Protein AF-A0A7X1B151-F1 (afdb_monomer_lite)

Structure (mmCIF, N/CA/C/O backbone):
data_AF-A0A7X1B151-F1
#
_entry.id   AF-A0A7X1B151-F1
#
loop_
_atom_site.group_PDB
_atom_site.id
_atom_site.type_symbol
_atom_site.label_atom_id
_atom_site.label_alt_id
_atom_site.label_comp_id
_atom_site.label_asym_id
_atom_site.label_entity_id
_atom_site.label_seq_id
_atom_site.pdbx_PDB_ins_code
_atom_site.Cartn_x
_atom_site.Cartn_y
_atom_site.Cartn_z
_atom_site.occupancy
_atom_site.B_iso_or_equiv
_atom_site.auth_seq_id
_atom_site.auth_comp_id
_atom_site.auth_asym_id
_atom_site.auth_atom_id
_atom_site.pdbx_PDB_model_num
ATOM 1 N N . MET A 1 1 ? 24.228 23.287 -113.148 1.00 38.91 1 MET A N 1
ATOM 2 C CA . MET A 1 1 ? 25.613 23.436 -112.658 1.00 38.91 1 MET A CA 1
ATOM 3 C C . MET A 1 1 ? 25.601 23.238 -111.149 1.00 38.91 1 MET A C 1
ATOM 5 O O . MET A 1 1 ? 24.963 24.021 -110.469 1.00 38.91 1 MET A O 1
ATOM 9 N N . ILE A 1 2 ? 26.199 22.128 -110.703 1.00 40.19 2 ILE A N 1
ATOM 10 C CA . ILE A 1 2 ? 26.930 21.898 -109.441 1.00 40.19 2 ILE A CA 1
ATOM 11 C C . ILE A 1 2 ? 26.326 22.461 -108.138 1.00 40.19 2 ILE A C 1
ATOM 13 O O . ILE A 1 2 ? 26.302 23.666 -107.922 1.00 40.19 2 ILE A O 1
ATOM 17 N N . GLY A 1 3 ? 25.999 21.566 -107.198 1.00 36.94 3 GLY A N 1
ATOM 18 C CA . GLY A 1 3 ? 25.766 21.953 -105.804 1.00 36.94 3 GLY A CA 1
ATOM 19 C C . GLY A 1 3 ? 25.293 20.823 -104.893 1.00 36.94 3 GLY A C 1
ATOM 20 O O . GLY A 1 3 ? 24.167 20.849 -104.416 1.00 36.94 3 GLY A O 1
ATOM 21 N N . ALA A 1 4 ? 26.144 19.824 -104.657 1.00 44.56 4 ALA A N 1
ATOM 22 C CA . ALA A 1 4 ? 25.938 18.790 -103.644 1.00 44.56 4 ALA A CA 1
ATOM 23 C C . ALA A 1 4 ? 25.922 19.369 -102.216 1.00 44.56 4 ALA A C 1
ATOM 25 O O . ALA A 1 4 ? 26.676 20.301 -101.938 1.00 44.56 4 ALA A O 1
ATOM 26 N N . LYS A 1 5 ? 25.201 18.725 -101.282 1.00 42.53 5 LYS A N 1
ATOM 27 C CA . LYS A 1 5 ? 25.751 18.419 -99.947 1.00 42.53 5 LYS A CA 1
ATOM 28 C C . LYS A 1 5 ? 24.976 17.326 -99.203 1.00 42.53 5 LYS A C 1
ATOM 30 O O . LYS A 1 5 ? 23.767 17.379 -99.023 1.00 42.53 5 LYS A O 1
ATOM 35 N N . PHE A 1 6 ? 25.764 16.341 -98.787 1.00 42.84 6 PHE A N 1
ATOM 36 C CA . PHE A 1 6 ? 25.463 15.185 -97.955 1.00 42.84 6 PHE A CA 1
ATOM 37 C C . PHE A 1 6 ? 25.227 15.552 -96.480 1.00 42.84 6 PHE A C 1
ATOM 39 O O . PHE A 1 6 ? 25.943 16.388 -95.935 1.00 42.84 6 PHE A O 1
ATOM 46 N N . GLY A 1 7 ? 24.384 14.747 -95.824 1.00 36.59 7 GLY A N 1
ATOM 47 C CA . GLY A 1 7 ? 24.740 14.073 -94.570 1.00 36.59 7 GLY A CA 1
ATOM 48 C C . GLY A 1 7 ? 24.366 14.764 -93.257 1.00 36.59 7 GLY A C 1
ATOM 49 O O . GLY A 1 7 ? 24.965 15.760 -92.878 1.00 36.59 7 GLY A O 1
ATOM 50 N N . LYS A 1 8 ? 23.505 14.122 -92.461 1.00 44.25 8 LYS A N 1
ATOM 51 C CA . LYS A 1 8 ? 23.905 13.211 -91.367 1.00 44.25 8 LYS A CA 1
ATOM 52 C C . LYS A 1 8 ? 22.699 12.922 -90.469 1.00 44.25 8 LYS A C 1
ATOM 54 O O . LYS A 1 8 ? 22.088 13.816 -89.898 1.00 44.25 8 LYS A O 1
ATOM 59 N N . THR A 1 9 ? 22.407 11.636 -90.329 1.00 48.75 9 THR A N 1
ATOM 60 C CA . THR A 1 9 ? 21.604 11.038 -89.262 1.00 48.75 9 THR A CA 1
ATOM 61 C C . THR A 1 9 ? 22.211 11.380 -87.901 1.00 48.75 9 THR A C 1
ATOM 63 O O . THR A 1 9 ? 23.372 11.046 -87.658 1.00 48.75 9 THR A O 1
ATOM 66 N N . SER A 1 10 ? 21.440 12.020 -87.019 1.00 46.28 10 SER A N 1
ATOM 67 C CA . SER A 1 10 ? 21.813 12.189 -85.613 1.00 46.28 10 SER A CA 1
ATOM 68 C C . SER A 1 10 ? 20.924 11.308 -84.747 1.00 46.28 10 SER A C 1
ATOM 70 O O . SER A 1 10 ? 19.704 11.458 -84.695 1.00 46.28 10 SER A O 1
ATOM 72 N N . THR A 1 11 ? 21.577 10.333 -84.134 1.00 43.91 11 THR A N 1
ATOM 73 C CA . THR A 1 11 ? 21.029 9.304 -83.267 1.00 43.91 11 THR A CA 1
ATOM 74 C C . THR A 1 11 ? 20.577 9.914 -81.943 1.00 43.91 11 THR A C 1
ATOM 76 O O . THR A 1 11 ? 21.344 10.589 -81.258 1.00 43.91 11 THR A O 1
ATOM 79 N N . ILE A 1 12 ? 19.334 9.625 -81.568 1.00 48.31 12 ILE A N 1
ATOM 80 C CA . ILE A 1 12 ? 18.754 9.898 -80.252 1.00 48.31 12 ILE A CA 1
ATOM 81 C C . ILE A 1 12 ? 19.609 9.199 -79.184 1.00 48.31 12 ILE A C 1
ATOM 83 O O . ILE A 1 12 ? 19.739 7.976 -79.189 1.00 48.31 12 ILE A O 1
ATOM 87 N N . ARG A 1 13 ? 20.179 9.964 -78.248 1.00 43.56 13 ARG A N 1
ATOM 88 C CA . ARG A 1 13 ? 20.710 9.443 -76.981 1.00 43.56 13 ARG A CA 1
ATOM 89 C C . ARG A 1 13 ? 19.871 10.008 -75.840 1.00 43.56 13 ARG A C 1
ATOM 91 O O . ARG A 1 13 ? 20.080 11.133 -75.402 1.00 43.56 13 ARG A O 1
ATOM 98 N N . PHE A 1 14 ? 18.911 9.207 -75.383 1.00 41.72 14 PHE A N 1
ATOM 99 C CA . PHE A 1 14 ? 18.212 9.398 -74.115 1.00 41.72 14 PHE A CA 1
ATOM 100 C C . PHE A 1 14 ? 19.216 9.131 -72.985 1.00 41.72 14 PHE A C 1
ATOM 102 O O . PHE A 1 14 ? 19.568 7.985 -72.710 1.00 41.72 14 PHE A O 1
ATOM 109 N N . GLY A 1 15 ? 19.739 10.190 -72.371 1.00 40.50 15 GLY A N 1
ATOM 110 C CA . GLY A 1 15 ? 20.505 10.078 -71.135 1.00 40.50 15 GLY A CA 1
ATOM 111 C C . GLY A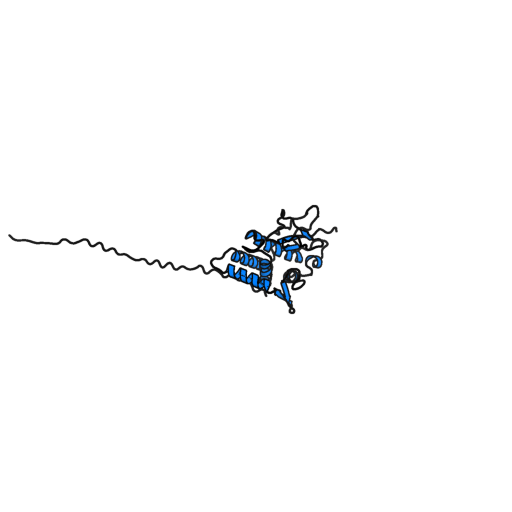 1 15 ? 19.547 9.866 -69.968 1.00 40.50 15 GLY A C 1
ATOM 112 O O . GLY A 1 15 ? 18.886 10.810 -69.544 1.00 40.50 15 GLY A O 1
ATOM 113 N N . LEU A 1 16 ? 19.465 8.639 -69.449 1.00 43.75 16 LEU A N 1
ATOM 114 C CA . LEU A 1 16 ? 18.888 8.383 -68.130 1.00 43.75 16 LEU A CA 1
ATOM 115 C C . LEU A 1 16 ? 19.823 9.002 -67.077 1.00 43.75 16 LEU A C 1
ATOM 117 O O . LEU A 1 16 ? 20.872 8.444 -66.764 1.00 43.75 16 LEU A O 1
ATOM 121 N N . PHE A 1 17 ? 19.449 10.157 -66.530 1.00 43.38 17 PHE A N 1
ATOM 122 C CA . PHE A 1 17 ? 20.031 10.662 -65.288 1.00 43.38 17 PHE A CA 1
ATOM 123 C C . PHE A 1 17 ? 19.344 9.941 -64.123 1.00 43.38 17 PHE A C 1
ATOM 125 O O . PHE A 1 17 ? 18.262 10.323 -63.681 1.00 43.38 17 PHE A O 1
ATOM 132 N N . LEU A 1 18 ? 19.958 8.856 -63.646 1.00 41.69 18 LEU A N 1
ATOM 133 C CA . LEU A 1 18 ? 19.567 8.205 -62.399 1.00 41.69 18 LEU A CA 1
ATOM 134 C C . LEU A 1 18 ? 20.120 9.054 -61.243 1.00 41.69 18 LEU A C 1
ATOM 136 O O . LEU A 1 18 ? 21.243 8.861 -60.784 1.00 41.69 18 LEU A O 1
ATOM 140 N N . SER A 1 19 ? 19.361 10.065 -60.819 1.00 44.72 19 SER A N 1
ATOM 141 C CA . SER A 1 19 ? 19.683 10.823 -59.611 1.00 44.72 19 SER A CA 1
ATOM 142 C C . SER A 1 19 ? 19.316 9.966 -58.402 1.00 44.72 19 SER A C 1
ATOM 144 O O . SER A 1 19 ? 18.165 9.939 -57.970 1.00 44.72 19 SER A O 1
ATOM 146 N N . SER A 1 20 ? 20.293 9.224 -57.884 1.00 47.59 20 SER A N 1
ATOM 147 C CA . SER A 1 20 ? 20.191 8.463 -56.639 1.00 47.59 20 SER A CA 1
ATOM 148 C C . SER A 1 20 ? 20.021 9.426 -55.464 1.00 47.59 20 SER A C 1
ATOM 150 O O . SER A 1 20 ? 20.990 9.837 -54.827 1.00 47.59 20 SER A O 1
ATOM 152 N N . LEU A 1 21 ? 18.778 9.817 -55.187 1.00 47.44 21 LEU A N 1
ATOM 153 C CA . LEU A 1 21 ? 18.406 10.525 -53.972 1.00 47.44 21 LEU A CA 1
ATOM 154 C C . LEU A 1 21 ? 18.511 9.531 -52.805 1.00 47.44 21 LEU A C 1
ATOM 156 O O . LEU A 1 21 ? 17.555 8.838 -52.464 1.00 47.44 21 LEU A O 1
ATOM 160 N N . LEU A 1 22 ? 19.705 9.427 -52.220 1.00 47.22 22 LEU A N 1
ATOM 161 C CA . LEU A 1 22 ? 19.911 8.814 -50.912 1.00 47.22 22 LEU A CA 1
ATOM 162 C C . LEU A 1 22 ? 19.181 9.682 -49.879 1.00 47.22 22 LEU A C 1
ATOM 164 O O . LEU A 1 22 ? 19.758 10.595 -49.291 1.00 47.22 22 LEU A O 1
ATOM 168 N N . LEU A 1 23 ? 17.889 9.408 -49.671 1.00 51.78 23 LEU A N 1
ATOM 169 C CA . LEU A 1 23 ? 17.207 9.775 -48.436 1.00 51.78 23 LEU A CA 1
ATOM 170 C C . LEU A 1 23 ? 17.922 9.018 -47.314 1.00 51.78 23 LEU A C 1
ATOM 172 O O . LEU A 1 23 ? 17.635 7.853 -47.037 1.00 51.78 23 LEU A O 1
ATOM 176 N N . GLY A 1 24 ? 18.898 9.676 -46.693 1.00 44.53 24 GLY A N 1
ATOM 177 C CA . GLY A 1 24 ? 19.421 9.266 -45.404 1.00 44.53 24 GLY A CA 1
ATOM 178 C C . GLY A 1 24 ? 18.290 9.366 -44.390 1.00 44.53 24 GLY A C 1
ATOM 179 O O . GLY A 1 24 ? 18.084 10.419 -43.796 1.00 44.53 24 GLY A O 1
ATOM 180 N N . PHE A 1 25 ? 17.537 8.280 -44.216 1.00 50.44 25 PHE A N 1
ATOM 181 C CA . PHE A 1 25 ? 16.698 8.094 -43.042 1.00 50.44 25 PHE A CA 1
ATOM 182 C C . PHE A 1 25 ? 17.636 8.015 -41.840 1.00 50.44 25 PHE A C 1
ATOM 184 O O . PHE A 1 25 ? 18.160 6.956 -41.495 1.00 50.44 25 PHE A O 1
ATOM 191 N N . THR A 1 26 ? 17.886 9.158 -41.210 1.00 45.00 26 THR A N 1
ATOM 192 C CA . THR A 1 26 ? 18.376 9.183 -39.843 1.00 45.00 26 THR A CA 1
ATOM 193 C C . THR A 1 26 ? 17.268 8.583 -38.987 1.00 45.00 26 THR A C 1
ATOM 195 O O . THR A 1 26 ? 16.260 9.220 -38.688 1.00 45.00 26 THR A O 1
ATOM 198 N N . PHE A 1 27 ? 17.423 7.310 -38.621 1.00 45.69 27 PHE A N 1
ATOM 199 C CA . PHE A 1 27 ? 16.667 6.729 -37.521 1.00 45.69 27 PHE A CA 1
ATOM 200 C C . PHE A 1 27 ? 17.085 7.476 -36.254 1.00 45.69 27 PHE A C 1
ATOM 202 O O . PHE A 1 27 ? 18.032 7.101 -35.565 1.00 45.69 27 PHE A O 1
ATOM 209 N N . VAL A 1 28 ? 16.402 8.582 -35.966 1.00 47.81 28 VAL A N 1
ATOM 210 C CA . VAL A 1 28 ? 16.406 9.175 -34.636 1.00 47.81 28 VAL A CA 1
ATOM 211 C C . VAL A 1 28 ? 15.611 8.203 -33.777 1.00 47.81 28 VAL A C 1
ATOM 213 O O . VAL A 1 28 ? 14.385 8.267 -33.721 1.00 47.81 28 VAL A O 1
ATOM 216 N N . SER A 1 29 ? 16.300 7.239 -33.164 1.00 52.09 29 SER A N 1
ATOM 217 C CA . SER A 1 29 ? 15.707 6.461 -32.082 1.00 52.09 29 SER A CA 1
ATOM 218 C C . SER A 1 29 ? 15.191 7.470 -31.056 1.00 52.09 29 SER A C 1
ATOM 220 O O . SER A 1 29 ? 15.991 8.290 -30.592 1.00 52.09 29 SER A O 1
ATOM 222 N N . PRO A 1 30 ? 13.887 7.486 -30.724 1.00 54.88 30 PRO A N 1
ATOM 223 C CA . PRO A 1 30 ? 13.402 8.357 -29.669 1.00 54.88 30 PRO A CA 1
ATOM 224 C C . PRO A 1 30 ? 14.226 8.054 -28.421 1.00 54.88 30 PRO A C 1
ATOM 226 O O . PRO A 1 30 ? 14.308 6.903 -27.990 1.00 54.88 30 PRO A O 1
ATOM 229 N N . LEU A 1 31 ? 14.892 9.079 -27.888 1.00 52.22 31 LEU A N 1
ATOM 230 C CA . LEU A 1 31 ? 15.642 8.986 -26.645 1.00 52.22 31 LEU A CA 1
ATOM 231 C C . LEU A 1 31 ? 14.614 8.692 -25.546 1.00 52.22 31 LEU A C 1
ATOM 233 O O . LEU A 1 31 ? 13.946 9.590 -25.037 1.00 52.22 31 LEU A O 1
ATOM 237 N N . HIS A 1 32 ? 14.374 7.413 -25.274 1.00 63.25 32 HIS A N 1
ATOM 238 C CA . HIS A 1 32 ? 13.408 7.017 -24.266 1.00 63.25 32 HIS A CA 1
ATOM 239 C C . HIS A 1 32 ? 13.977 7.383 -22.897 1.00 63.25 32 HIS A C 1
ATOM 241 O O . HIS A 1 32 ? 15.101 7.005 -22.568 1.00 63.25 32 HIS A O 1
ATOM 247 N N . ALA A 1 33 ? 13.208 8.144 -22.115 1.00 69.62 33 ALA A N 1
ATOM 248 C CA . ALA A 1 33 ? 13.580 8.455 -20.745 1.00 69.62 33 ALA A CA 1
ATOM 249 C C . ALA A 1 33 ? 13.685 7.146 -19.955 1.00 69.62 33 ALA A C 1
ATOM 251 O O . ALA A 1 33 ? 12.711 6.396 -19.856 1.00 69.62 33 ALA A O 1
ATOM 252 N N . GLU A 1 34 ? 14.878 6.877 -19.430 1.00 84.06 34 GLU A N 1
ATOM 253 C CA . GLU A 1 34 ? 15.144 5.735 -18.564 1.00 84.06 34 GLU A CA 1
ATOM 254 C C . GLU A 1 34 ? 14.186 5.772 -17.367 1.00 84.06 34 GLU A C 1
ATOM 256 O O . GLU A 1 34 ? 14.059 6.786 -16.673 1.00 84.06 34 GLU A O 1
ATOM 261 N N . VAL A 1 35 ? 13.504 4.658 -17.113 1.00 88.06 35 VAL A N 1
ATOM 262 C CA . VAL A 1 35 ? 12.701 4.500 -15.905 1.00 88.06 35 VAL A CA 1
ATOM 263 C C . VAL A 1 35 ? 13.660 4.365 -14.736 1.00 88.06 35 VAL A C 1
ATOM 265 O O . VAL A 1 35 ? 14.368 3.364 -14.609 1.00 88.06 35 VAL A O 1
ATOM 268 N N . LYS A 1 36 ? 13.663 5.378 -13.870 1.00 89.50 36 LYS A N 1
ATOM 269 C CA . LYS A 1 36 ? 14.482 5.417 -12.662 1.00 89.50 36 LYS A CA 1
ATOM 270 C C . LYS A 1 36 ? 13.631 5.821 -11.467 1.00 89.50 36 LYS A C 1
ATOM 272 O O . LYS A 1 36 ? 13.188 6.965 -11.361 1.00 89.50 36 LYS A O 1
ATOM 277 N N . LEU A 1 37 ? 13.414 4.873 -10.558 1.00 94.19 37 LEU A N 1
ATOM 278 C CA . LEU A 1 37 ? 12.803 5.167 -9.265 1.00 94.19 37 LEU A CA 1
ATOM 279 C C . LEU A 1 37 ? 13.735 6.065 -8.444 1.00 94.19 37 LEU A C 1
ATOM 281 O O . LEU A 1 37 ? 14.964 5.988 -8.547 1.00 94.19 37 LEU A O 1
ATOM 285 N N . LYS A 1 38 ? 13.147 6.923 -7.613 1.00 96.06 38 LYS A N 1
ATOM 286 C CA . LYS A 1 38 ? 13.899 7.728 -6.652 1.00 96.06 38 LYS A CA 1
ATOM 287 C C . LYS A 1 38 ? 14.630 6.811 -5.663 1.00 96.06 38 LYS A C 1
ATOM 289 O O . LYS A 1 38 ? 14.135 5.723 -5.363 1.00 96.06 38 LYS A O 1
ATOM 294 N N . PRO A 1 39 ? 15.773 7.250 -5.107 1.00 93.31 39 PRO A N 1
ATOM 295 C CA . PRO A 1 39 ? 16.501 6.467 -4.117 1.00 93.31 39 PRO A CA 1
ATOM 296 C C . PRO A 1 39 ? 15.613 6.075 -2.933 1.00 93.31 39 PRO A C 1
ATOM 298 O O . PRO A 1 39 ? 14.834 6.895 -2.438 1.00 93.31 39 PRO A O 1
ATOM 301 N N . SER A 1 40 ? 15.786 4.849 -2.437 1.00 91.50 40 SER A N 1
ATOM 302 C CA . SER A 1 40 ? 15.072 4.315 -1.267 1.00 91.50 40 SER A CA 1
ATOM 303 C C . SER A 1 40 ? 15.341 5.088 0.026 1.00 91.50 40 SER A C 1
ATOM 305 O O . SER A 1 40 ? 14.586 4.974 0.982 1.00 91.50 40 SER A O 1
ATOM 307 N N . THR A 1 41 ? 16.385 5.918 0.050 1.00 90.50 41 THR A N 1
ATOM 308 C CA . THR A 1 41 ? 16.684 6.857 1.140 1.00 90.50 41 THR A CA 1
ATOM 309 C C . THR A 1 41 ? 15.754 8.072 1.174 1.00 90.50 41 THR A C 1
ATOM 311 O O . THR A 1 41 ? 15.781 8.830 2.138 1.00 90.50 41 THR A O 1
ATOM 314 N N . THR A 1 42 ? 14.930 8.276 0.144 1.00 94.88 42 THR A N 1
ATOM 315 C CA . THR A 1 42 ? 13.900 9.324 0.105 1.00 94.88 42 THR A CA 1
ATOM 316 C C . THR A 1 42 ? 12.530 8.735 0.433 1.00 94.88 42 THR A C 1
ATOM 318 O O . THR A 1 42 ? 12.244 7.608 0.032 1.00 94.88 42 THR A O 1
ATOM 321 N N . SER A 1 43 ? 11.643 9.502 1.076 1.00 95.69 43 SER A N 1
ATOM 322 C CA . SER A 1 43 ? 10.284 9.038 1.410 1.00 95.69 43 SER A CA 1
ATOM 323 C C . SER A 1 43 ? 9.511 8.551 0.181 1.00 95.69 43 SER A C 1
ATOM 325 O O . SER A 1 43 ? 8.959 7.453 0.192 1.00 95.69 43 SER A O 1
ATOM 327 N N . SER A 1 44 ? 9.529 9.315 -0.919 1.00 97.38 44 SER A N 1
ATOM 328 C CA . SER A 1 44 ? 8.854 8.918 -2.163 1.00 97.38 44 SER A CA 1
ATOM 329 C C . SER A 1 44 ? 9.498 7.712 -2.846 1.00 97.38 44 SER A C 1
ATOM 331 O O . SER A 1 44 ? 8.793 6.947 -3.494 1.00 97.38 44 SER A O 1
ATOM 333 N N . GLY A 1 45 ? 10.819 7.537 -2.754 1.00 97.25 45 GLY A N 1
ATOM 334 C CA . GLY A 1 45 ? 11.479 6.344 -3.286 1.00 97.25 45 GLY A CA 1
ATOM 335 C C . GLY A 1 45 ? 11.121 5.104 -2.470 1.00 97.25 45 GLY A C 1
ATOM 336 O O . GLY A 1 45 ? 10.710 4.097 -3.035 1.00 97.25 45 GLY A O 1
ATOM 337 N N . TYR A 1 46 ? 11.183 5.200 -1.140 1.00 98.00 46 TYR A N 1
ATOM 338 C CA . TYR A 1 46 ? 10.840 4.104 -0.231 1.00 98.00 46 TYR A CA 1
ATOM 339 C C . TYR A 1 46 ? 9.378 3.664 -0.366 1.00 98.00 46 TYR A C 1
ATOM 341 O O . TYR A 1 46 ? 9.089 2.475 -0.482 1.00 98.00 46 TYR A O 1
ATOM 349 N N . LEU A 1 47 ? 8.456 4.626 -0.432 1.00 98.31 47 LEU A N 1
ATOM 350 C CA . LEU A 1 47 ? 7.044 4.346 -0.667 1.00 98.31 47 LEU A CA 1
ATOM 351 C C . LEU A 1 47 ? 6.817 3.719 -2.051 1.00 98.31 47 LEU A C 1
ATOM 353 O O . LEU A 1 47 ? 6.078 2.747 -2.159 1.00 98.31 47 LEU A O 1
ATOM 357 N N . ALA A 1 48 ? 7.489 4.203 -3.103 1.00 98.50 48 ALA A N 1
ATOM 358 C CA . ALA A 1 48 ? 7.399 3.580 -4.424 1.00 98.50 48 ALA A CA 1
ATOM 359 C C . ALA A 1 48 ? 7.895 2.123 -4.410 1.00 98.50 48 ALA A C 1
ATOM 361 O O . ALA A 1 48 ? 7.271 1.274 -5.044 1.00 98.50 48 ALA A O 1
ATOM 362 N N . LEU A 1 49 ? 8.960 1.809 -3.657 1.00 98.12 49 LEU A N 1
ATOM 363 C CA . LEU A 1 49 ? 9.423 0.427 -3.489 1.00 98.12 49 LEU A CA 1
ATOM 364 C C . LEU A 1 49 ? 8.354 -0.466 -2.864 1.00 98.12 49 LEU A C 1
ATOM 366 O O . LEU A 1 49 ? 8.175 -1.582 -3.343 1.00 98.12 49 LEU A O 1
ATOM 370 N N . LEU A 1 50 ? 7.638 0.011 -1.842 1.00 98.44 50 LEU A N 1
ATOM 371 C CA . LEU A 1 50 ? 6.521 -0.732 -1.255 1.00 98.44 50 LEU A 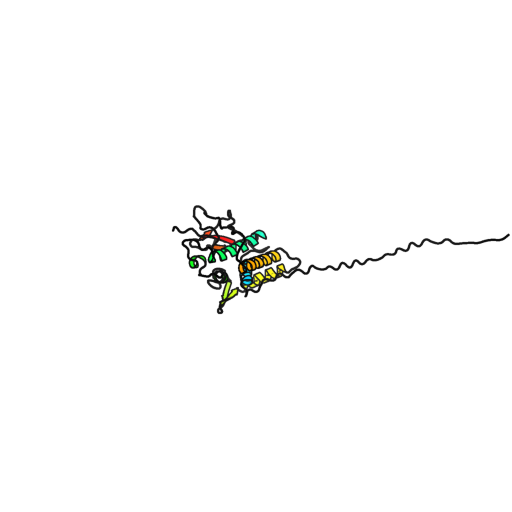CA 1
ATOM 372 C C . LEU A 1 50 ? 5.448 -1.022 -2.303 1.00 98.44 50 LEU A C 1
ATOM 374 O O . LEU A 1 50 ? 5.098 -2.178 -2.516 1.00 98.44 50 LEU A O 1
ATOM 378 N N . LEU A 1 51 ? 4.971 0.010 -3.003 1.00 98.56 51 LEU A N 1
ATOM 379 C CA . LEU A 1 51 ? 3.897 -0.137 -3.989 1.00 98.56 51 LEU A CA 1
ATOM 380 C C . LEU A 1 51 ? 4.279 -1.103 -5.115 1.00 98.56 51 LEU A C 1
ATOM 382 O O . LEU A 1 51 ? 3.472 -1.939 -5.520 1.00 98.56 51 LEU A O 1
ATOM 386 N N . VAL A 1 52 ? 5.522 -1.013 -5.597 1.00 98.31 52 VAL A N 1
ATOM 387 C CA . VAL A 1 52 ? 6.062 -1.950 -6.585 1.00 98.31 52 VAL A CA 1
ATOM 388 C C . VAL A 1 52 ? 6.159 -3.349 -5.992 1.00 98.31 52 VAL A C 1
ATOM 390 O O . VAL A 1 52 ? 5.731 -4.290 -6.654 1.00 98.31 52 VAL A O 1
ATOM 393 N N . ASN A 1 53 ? 6.695 -3.508 -4.775 1.00 97.56 53 ASN A N 1
ATOM 394 C CA . ASN A 1 53 ? 6.887 -4.809 -4.129 1.00 97.56 53 ASN A CA 1
ATOM 395 C C . ASN A 1 53 ? 5.576 -5.573 -3.922 1.00 97.56 53 ASN A C 1
ATOM 397 O O . ASN A 1 53 ? 5.520 -6.767 -4.191 1.00 97.56 53 ASN A O 1
ATOM 401 N N . GLU A 1 54 ? 4.544 -4.871 -3.471 1.00 97.31 54 GLU A N 1
ATOM 402 C CA . GLU A 1 54 ? 3.279 -5.460 -3.031 1.00 97.31 54 GLU A CA 1
ATOM 403 C C . GLU A 1 54 ? 2.244 -5.627 -4.157 1.00 97.31 54 GLU A C 1
ATOM 405 O O . GLU A 1 54 ? 1.134 -6.100 -3.915 1.00 97.31 54 GLU A O 1
ATOM 410 N N . SER A 1 55 ? 2.589 -5.254 -5.395 1.00 97.69 55 SER A N 1
ATOM 411 C CA . SER A 1 55 ? 1.688 -5.351 -6.550 1.00 97.69 55 SER A CA 1
ATOM 412 C C . SER A 1 55 ? 2.289 -6.219 -7.660 1.00 97.69 55 SER A C 1
ATOM 414 O O . SER A 1 55 ? 3.497 -6.134 -7.912 1.00 97.69 55 SER A O 1
ATOM 416 N N . PRO A 1 56 ? 1.481 -7.028 -8.367 1.00 97.12 56 PRO A N 1
ATOM 417 C CA . PRO A 1 56 ? 1.982 -7.938 -9.384 1.00 97.12 56 PRO A CA 1
ATOM 418 C C . PRO A 1 56 ? 2.265 -7.206 -10.697 1.00 97.12 56 PRO A C 1
ATOM 420 O O . PRO A 1 56 ? 1.572 -6.258 -11.072 1.00 97.12 56 PRO A O 1
ATOM 423 N N . PHE A 1 57 ? 3.264 -7.684 -11.425 1.00 97.25 57 PHE A N 1
ATOM 424 C CA . PHE A 1 57 ? 3.656 -7.229 -12.757 1.00 97.25 57 PHE A CA 1
ATOM 425 C C . PHE A 1 57 ? 3.349 -8.301 -13.815 1.00 97.25 57 PHE A C 1
ATOM 427 O O . PHE A 1 57 ? 3.102 -9.457 -13.467 1.00 97.25 57 PHE A O 1
ATOM 434 N N . PRO A 1 58 ? 3.345 -7.958 -15.120 1.00 96.62 58 PRO A N 1
ATOM 435 C CA . PRO A 1 58 ? 3.040 -8.927 -16.169 1.00 96.62 58 PRO A CA 1
ATOM 436 C C . PRO A 1 58 ? 3.891 -10.200 -16.064 1.00 96.62 58 PRO A C 1
ATOM 438 O O . PRO A 1 58 ? 5.116 -10.129 -16.036 1.00 96.62 58 PRO A O 1
ATOM 441 N N . GLY A 1 59 ? 3.230 -11.359 -16.046 1.00 94.38 59 GLY A N 1
ATOM 442 C CA . GLY A 1 59 ? 3.879 -12.669 -15.920 1.00 94.38 59 GLY A CA 1
ATOM 443 C C . GLY A 1 59 ? 4.068 -13.159 -14.481 1.00 94.38 59 GLY A C 1
ATOM 444 O O . GLY A 1 59 ? 4.432 -14.316 -14.289 1.00 94.38 59 GLY A O 1
ATOM 445 N N . GLU A 1 60 ? 3.789 -12.331 -13.473 1.00 95.31 60 GLU A N 1
ATOM 446 C CA . GLU A 1 60 ? 3.786 -12.753 -12.072 1.00 95.31 60 GLU A CA 1
ATOM 447 C C . GLU A 1 60 ? 2.430 -13.343 -11.655 1.00 95.31 60 GLU A C 1
ATOM 449 O O . GLU A 1 60 ? 1.380 -13.048 -12.234 1.00 95.31 60 GLU A O 1
ATOM 454 N N . SER A 1 61 ? 2.445 -14.171 -10.607 1.00 92.19 61 SER A N 1
ATOM 455 C CA . SER A 1 61 ? 1.214 -14.679 -9.996 1.00 92.19 61 SER A CA 1
ATOM 456 C C . SER A 1 61 ? 0.360 -13.522 -9.471 1.00 92.19 61 SER A C 1
ATOM 458 O O . SER A 1 61 ? 0.869 -12.610 -8.824 1.00 92.19 61 SER A O 1
ATOM 460 N N . GLY A 1 62 ? -0.943 -13.560 -9.751 1.00 92.12 62 GLY A N 1
ATOM 461 C CA . GLY A 1 62 ? -1.883 -12.505 -9.367 1.00 92.12 62 GLY A CA 1
ATOM 462 C C . GLY A 1 62 ? -1.989 -11.345 -10.359 1.00 92.12 62 GLY A C 1
ATOM 463 O O . GLY A 1 62 ? -2.863 -10.503 -10.177 1.00 92.12 62 GLY A O 1
ATOM 464 N N . TRP A 1 63 ? -1.172 -11.306 -11.419 1.00 95.94 63 TRP A N 1
ATOM 465 C CA . TRP A 1 63 ? -1.341 -10.330 -12.495 1.00 95.94 63 TRP A CA 1
ATOM 466 C C . TRP A 1 63 ? -2.656 -10.550 -13.251 1.00 95.94 63 TRP A C 1
ATOM 468 O O . TRP A 1 63 ? -2.907 -11.635 -13.777 1.00 95.94 63 TRP A O 1
ATOM 478 N N . VAL A 1 64 ? -3.452 -9.486 -13.375 1.00 96.50 64 VAL A N 1
ATOM 479 C CA . VAL A 1 64 ? -4.674 -9.466 -14.195 1.00 96.50 64 VAL A CA 1
ATOM 480 C C . VAL A 1 64 ? -4.546 -8.443 -15.323 1.00 96.50 64 VAL A C 1
ATOM 482 O O . VAL A 1 64 ? -4.681 -8.775 -16.501 1.00 96.50 64 VAL A O 1
ATOM 485 N N . SER A 1 65 ? -4.270 -7.184 -14.984 1.00 97.50 65 SER A N 1
ATOM 486 C CA . SER A 1 65 ? -4.159 -6.091 -15.951 1.00 97.50 65 SER A CA 1
ATOM 487 C C . SER A 1 65 ? -3.354 -4.918 -15.390 1.00 97.50 65 SER A C 1
ATOM 489 O O . SER A 1 65 ? -3.098 -4.843 -14.193 1.00 97.50 65 SER A O 1
ATOM 491 N N . GLU A 1 66 ? -2.993 -3.963 -16.254 1.00 97.88 66 GLU A N 1
ATOM 492 C CA . GLU A 1 66 ? -2.312 -2.738 -15.814 1.00 97.88 66 GLU A CA 1
ATOM 493 C C . GLU A 1 66 ? -3.193 -1.915 -14.867 1.00 97.88 66 GLU A C 1
ATOM 495 O O . GLU A 1 66 ? -2.687 -1.369 -13.893 1.00 97.88 66 GLU A O 1
ATOM 500 N N . THR A 1 67 ? -4.501 -1.858 -15.129 1.00 97.69 67 THR A N 1
ATOM 501 C CA . THR A 1 67 ? -5.470 -1.178 -14.261 1.00 97.69 67 THR A CA 1
ATOM 502 C C . THR A 1 67 ? -5.553 -1.851 -12.894 1.00 97.69 67 THR A C 1
ATOM 504 O O . THR A 1 67 ? -5.424 -1.171 -11.887 1.00 97.69 67 THR A O 1
ATOM 507 N N . ASP A 1 68 ? -5.657 -3.180 -12.848 1.00 98.00 68 ASP A N 1
ATOM 508 C CA . ASP A 1 68 ? -5.745 -3.938 -11.590 1.00 98.00 68 ASP A CA 1
ATOM 509 C C . ASP A 1 68 ? -4.502 -3.747 -10.696 1.00 98.00 68 ASP A C 1
ATOM 511 O O . ASP A 1 68 ? -4.612 -3.498 -9.494 1.00 98.00 68 ASP A O 1
ATOM 515 N N . THR A 1 69 ? -3.303 -3.763 -11.285 1.00 98.31 69 THR A N 1
ATOM 516 C CA . THR A 1 69 ? -2.064 -3.456 -10.554 1.00 98.31 69 THR A CA 1
ATOM 517 C C . THR A 1 69 ? -2.041 -2.014 -10.048 1.00 98.31 69 THR A C 1
ATOM 519 O O . THR A 1 69 ? -1.625 -1.773 -8.916 1.00 98.31 69 THR A O 1
ATOM 522 N N . LYS A 1 70 ? -2.502 -1.045 -10.848 1.00 98.31 70 LYS A N 1
ATOM 523 C CA . LYS A 1 70 ? -2.598 0.361 -10.423 1.00 98.31 70 LYS A CA 1
ATOM 524 C C . LYS A 1 70 ? -3.584 0.533 -9.264 1.00 98.31 70 LYS A C 1
ATOM 526 O O . LYS A 1 70 ? -3.255 1.206 -8.290 1.00 98.31 70 LYS A O 1
ATOM 531 N N . ASP A 1 71 ? -4.733 -0.134 -9.329 1.00 98.12 71 ASP A N 1
ATOM 532 C CA . ASP A 1 71 ? -5.745 -0.124 -8.269 1.00 98.12 71 ASP A CA 1
ATOM 533 C C . ASP A 1 71 ? -5.229 -0.800 -6.992 1.00 98.12 71 ASP A C 1
ATOM 535 O O . ASP A 1 71 ? -5.518 -0.340 -5.886 1.00 98.12 71 ASP A O 1
ATOM 539 N N . THR A 1 72 ? -4.399 -1.838 -7.127 1.00 98.50 72 THR A N 1
ATOM 540 C CA . THR A 1 72 ? -3.710 -2.487 -6.000 1.00 98.50 72 THR A CA 1
ATOM 541 C C . THR A 1 72 ? -2.741 -1.520 -5.324 1.00 98.50 72 THR A C 1
ATOM 543 O O . THR A 1 72 ? -2.825 -1.329 -4.111 1.00 98.50 72 THR A O 1
ATOM 546 N N . MET A 1 73 ? -1.878 -0.849 -6.096 1.00 98.62 73 MET A N 1
ATOM 547 C CA . MET A 1 73 ? -0.943 0.157 -5.573 1.00 98.62 73 MET A CA 1
ATOM 548 C C . MET A 1 73 ? -1.684 1.282 -4.840 1.00 98.62 73 MET A C 1
ATOM 550 O O . MET A 1 73 ? -1.324 1.640 -3.719 1.00 98.62 73 MET A O 1
ATOM 554 N N . LEU A 1 74 ? -2.746 1.820 -5.444 1.00 98.56 74 LEU A N 1
ATOM 555 C CA . LEU A 1 74 ? -3.548 2.874 -4.826 1.00 98.56 74 LEU A CA 1
ATOM 556 C C . LEU A 1 74 ? -4.247 2.388 -3.546 1.00 98.56 74 LEU A C 1
ATOM 558 O O . LEU A 1 74 ? -4.280 3.111 -2.554 1.00 98.56 74 LEU A O 1
ATOM 562 N N . SER A 1 75 ? -4.772 1.162 -3.539 1.00 98.62 75 SER A N 1
ATOM 563 C CA . SER A 1 75 ? -5.454 0.592 -2.371 1.00 98.62 75 SER A CA 1
ATOM 564 C C . SER A 1 75 ? -4.499 0.340 -1.204 1.00 98.62 75 SER A C 1
ATOM 566 O O . SER A 1 75 ? -4.859 0.592 -0.057 1.00 98.62 75 SER A O 1
ATOM 568 N N . ILE A 1 76 ? -3.269 -0.105 -1.474 1.00 98.62 76 ILE A N 1
ATOM 569 C CA . ILE A 1 76 ? -2.223 -0.262 -0.450 1.00 98.62 76 ILE A CA 1
ATOM 570 C C . ILE A 1 76 ? -1.844 1.097 0.138 1.00 98.62 76 ILE A C 1
ATOM 572 O O . ILE A 1 76 ? -1.768 1.241 1.358 1.00 98.62 76 ILE A O 1
ATOM 576 N N . LEU A 1 77 ? -1.674 2.111 -0.717 1.00 98.56 77 LEU A N 1
ATOM 577 C CA . LEU A 1 77 ? -1.410 3.474 -0.266 1.00 98.56 77 LEU A CA 1
ATOM 578 C C . LEU A 1 77 ? -2.541 3.996 0.636 1.00 98.56 77 LEU A C 1
ATOM 580 O O . LEU A 1 77 ? -2.261 4.556 1.694 1.00 98.56 77 LEU A O 1
ATOM 584 N N . TRP A 1 78 ? -3.802 3.741 0.270 1.00 98.56 78 TRP A N 1
ATOM 585 C CA . TRP A 1 78 ? -4.960 4.059 1.108 1.00 98.56 78 TRP A CA 1
ATOM 586 C C . TRP A 1 78 ? -4.947 3.325 2.450 1.00 98.56 78 TRP A C 1
ATOM 588 O O . TRP A 1 78 ? -5.233 3.950 3.465 1.00 98.56 78 TRP A O 1
ATOM 598 N N . VAL A 1 79 ? -4.565 2.043 2.504 1.00 98.56 79 VAL A N 1
ATOM 599 C CA . VAL A 1 79 ? -4.432 1.333 3.790 1.00 98.56 79 VAL A CA 1
ATOM 600 C C . VAL A 1 79 ? -3.425 2.029 4.703 1.00 98.56 79 VAL A C 1
ATOM 602 O O . VAL A 1 79 ? -3.710 2.255 5.883 1.00 98.56 79 VAL A O 1
ATOM 605 N N . CYS A 1 80 ? -2.247 2.359 4.174 1.00 98.31 80 CYS A N 1
ATOM 606 C CA . CYS A 1 80 ? -1.214 3.044 4.940 1.00 98.31 80 CYS A CA 1
ATOM 607 C C . CYS A 1 80 ? -1.673 4.434 5.403 1.00 98.31 80 CYS A C 1
ATOM 609 O O . CYS A 1 80 ? -1.434 4.786 6.554 1.00 98.31 80 CYS A O 1
ATOM 611 N N . ASP A 1 81 ? -2.363 5.194 4.550 1.00 98.19 81 ASP A N 1
ATOM 612 C CA . ASP A 1 81 ? -2.883 6.513 4.915 1.00 98.19 81 ASP A CA 1
ATOM 613 C C . ASP A 1 81 ? -4.005 6.432 5.954 1.00 98.19 81 ASP A C 1
ATOM 615 O O . ASP A 1 81 ? -3.981 7.150 6.947 1.00 98.19 81 ASP A O 1
ATOM 619 N N . ASN A 1 82 ? -4.943 5.496 5.813 1.00 98.38 82 ASN A N 1
ATOM 620 C CA . ASN A 1 82 ? -6.042 5.323 6.763 1.00 98.38 82 ASN A CA 1
ATOM 621 C C . ASN A 1 82 ? -5.557 4.964 8.170 1.00 98.38 82 ASN A C 1
ATOM 623 O O . ASN A 1 82 ? -6.149 5.398 9.156 1.00 98.38 82 ASN A O 1
ATOM 627 N N . ARG A 1 83 ? -4.452 4.215 8.264 1.00 98.00 83 ARG A N 1
ATOM 628 C CA . ARG A 1 83 ? -3.728 3.924 9.513 1.00 98.00 83 ARG A CA 1
ATOM 629 C C . ARG A 1 83 ? -3.115 5.170 10.170 1.00 98.00 83 ARG A C 1
ATOM 631 O O . ARG A 1 83 ? -2.658 5.089 11.309 1.00 98.00 83 ARG A O 1
ATOM 638 N N . ILE A 1 84 ? -3.104 6.306 9.478 1.00 97.69 84 ILE A N 1
ATOM 639 C CA . ILE A 1 84 ? -2.617 7.601 9.960 1.00 97.69 84 ILE A CA 1
ATOM 640 C C . ILE A 1 84 ? -3.776 8.560 10.208 1.00 97.69 84 ILE A C 1
ATOM 642 O O . ILE A 1 84 ? -3.909 9.104 11.300 1.00 97.69 84 ILE A O 1
ATOM 646 N N . SER A 1 85 ? -4.599 8.773 9.185 1.00 96.19 85 SER A N 1
ATOM 647 C CA . SER A 1 85 ? -5.508 9.913 9.086 1.00 96.19 85 SER A CA 1
ATOM 648 C C . SER A 1 85 ? -6.964 9.571 9.413 1.00 96.19 85 SER A C 1
ATOM 650 O O . SER A 1 85 ? -7.716 10.449 9.828 1.00 96.19 85 SER A O 1
ATOM 652 N N . ASN A 1 86 ? -7.370 8.306 9.265 1.00 96.75 86 ASN A N 1
ATOM 653 C CA . ASN A 1 86 ? -8.771 7.883 9.335 1.00 96.75 86 ASN A CA 1
ATOM 654 C C . ASN A 1 86 ? -8.975 6.776 10.375 1.00 96.75 86 ASN A C 1
ATOM 656 O O . ASN A 1 86 ? -9.464 5.695 10.048 1.00 96.75 86 ASN A O 1
ATOM 660 N N . ILE A 1 87 ? -8.604 7.020 11.632 1.00 97.75 87 ILE A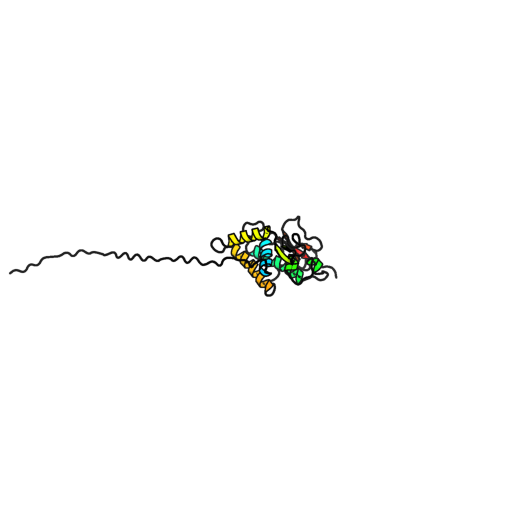 N 1
ATOM 661 C CA . ILE A 1 87 ? -8.804 6.035 12.705 1.00 97.75 87 ILE A CA 1
ATOM 662 C C . ILE A 1 87 ? -10.301 5.934 13.039 1.00 97.75 87 ILE A C 1
ATOM 664 O O . ILE A 1 87 ? -10.901 6.954 13.384 1.00 97.75 87 ILE A O 1
ATOM 668 N N . PRO A 1 88 ? -10.933 4.748 12.930 1.00 96.62 88 PRO A N 1
ATOM 669 C CA . PRO A 1 88 ? -12.357 4.626 13.222 1.00 96.62 88 PRO A CA 1
ATOM 670 C C . PRO A 1 88 ? -12.677 4.880 14.699 1.00 96.62 88 PRO A C 1
ATOM 672 O O . PRO A 1 88 ? -11.863 4.570 15.570 1.00 96.62 88 PRO A O 1
ATOM 675 N N . SER A 1 89 ? -13.895 5.365 14.979 1.00 95.56 89 SER A N 1
ATOM 676 C CA . SER A 1 89 ? -14.408 5.494 16.354 1.00 95.56 89 SER A CA 1
ATOM 677 C C . SER A 1 89 ? -14.244 4.177 17.126 1.00 95.56 89 SER A C 1
ATOM 679 O O . SER A 1 89 ? -14.398 3.089 16.563 1.00 95.56 89 SER A O 1
ATOM 681 N N . GLY A 1 90 ? -13.860 4.284 18.397 1.00 96.00 90 GLY A N 1
ATOM 682 C CA . GLY A 1 90 ? -13.546 3.152 19.273 1.00 96.00 90 GLY A CA 1
ATOM 683 C C . GLY A 1 90 ? -12.142 2.550 19.104 1.00 96.00 90 GLY A C 1
ATOM 684 O O . GLY A 1 90 ? -11.691 1.824 19.990 1.00 96.00 90 GLY A O 1
ATOM 685 N N . TYR A 1 91 ? -11.409 2.860 18.028 1.00 97.62 91 TYR A N 1
ATOM 686 C CA . TYR A 1 91 ? -10.033 2.391 17.838 1.00 97.62 91 TYR A CA 1
ATOM 687 C C . TYR A 1 91 ? -9.008 3.464 18.201 1.00 97.62 91 TYR A C 1
ATOM 689 O O . TYR A 1 91 ? -9.178 4.653 17.945 1.00 97.62 91 TYR A O 1
ATOM 697 N N . ARG A 1 92 ? -7.869 3.025 18.735 1.00 97.44 92 ARG A N 1
ATOM 698 C CA . ARG A 1 92 ? -6.641 3.824 18.808 1.00 97.44 92 ARG A CA 1
ATOM 699 C C . ARG A 1 92 ? -5.794 3.584 17.569 1.00 97.44 92 ARG A C 1
ATOM 701 O O . ARG A 1 92 ? -5.745 2.464 17.061 1.00 97.44 92 ARG A O 1
ATOM 708 N N . GLN A 1 93 ? -5.017 4.587 17.164 1.00 98.12 93 GLN A N 1
ATOM 709 C CA . GLN A 1 93 ? -4.064 4.434 16.064 1.00 98.12 93 GLN A CA 1
ATOM 710 C C . GLN A 1 93 ? -3.130 3.234 16.274 1.00 98.12 93 GLN A C 1
ATOM 712 O O . GLN A 1 93 ? -2.975 2.409 15.379 1.00 98.12 93 GLN A O 1
ATOM 717 N N . SER A 1 94 ? -2.605 3.060 17.487 1.00 97.19 94 SER A N 1
ATOM 718 C CA . SER A 1 94 ? -1.726 1.938 17.827 1.00 97.19 94 SER A CA 1
ATOM 719 C C . SER A 1 94 ? -2.373 0.556 17.682 1.00 97.19 94 SER A C 1
ATOM 721 O O . SER A 1 94 ? -1.658 -0.421 17.497 1.00 97.19 94 SER A O 1
ATOM 723 N N . GLN A 1 95 ? -3.705 0.445 17.710 1.00 96.12 95 GLN A N 1
ATOM 724 C CA . GLN A 1 95 ? -4.403 -0.824 17.461 1.00 96.12 95 GLN A CA 1
ATOM 725 C C . GLN A 1 95 ? -4.534 -1.137 15.966 1.00 96.12 95 GLN A C 1
ATOM 727 O O . GLN A 1 95 ? -4.620 -2.302 15.593 1.00 96.12 95 GLN A O 1
ATOM 732 N N . VAL A 1 96 ? -4.550 -0.110 15.114 1.00 96.00 96 VAL A N 1
ATOM 733 C CA . VAL A 1 96 ? -4.769 -0.249 13.665 1.00 96.00 96 VAL A CA 1
ATOM 734 C C . VAL A 1 96 ? -3.447 -0.229 12.891 1.00 96.00 96 VAL A C 1
ATOM 736 O O . VAL A 1 96 ? -3.304 -0.917 11.883 1.00 96.00 96 VAL A O 1
ATOM 739 N N . ALA A 1 97 ? -2.468 0.532 13.380 1.00 96.25 97 ALA A N 1
ATOM 740 C CA . ALA A 1 97 ? -1.174 0.761 12.749 1.00 96.25 97 ALA A CA 1
ATOM 741 C C . ALA A 1 97 ? 0.008 0.137 13.508 1.00 96.25 97 ALA A C 1
ATOM 743 O O . ALA A 1 97 ? 1.130 0.239 13.032 1.00 96.25 97 ALA A O 1
ATOM 744 N N . ALA A 1 98 ? -0.206 -0.457 14.691 1.00 95.75 98 ALA A N 1
ATOM 745 C CA . ALA A 1 98 ? 0.848 -0.929 15.608 1.00 95.75 98 ALA A CA 1
ATOM 746 C C . ALA A 1 98 ? 1.822 0.162 16.116 1.00 95.75 98 ALA A C 1
ATOM 748 O O . ALA A 1 98 ? 2.765 -0.136 16.844 1.00 95.75 98 ALA A O 1
ATOM 749 N N . THR A 1 99 ? 1.588 1.428 15.771 1.00 97.38 99 THR A N 1
ATOM 750 C CA . THR A 1 99 ? 2.367 2.602 16.182 1.00 97.38 99 THR A CA 1
ATOM 751 C C . THR A 1 99 ? 1.452 3.828 16.271 1.00 97.38 99 THR A C 1
ATOM 753 O O . THR A 1 99 ? 0.318 3.788 15.789 1.00 97.38 99 THR A O 1
ATOM 756 N N . THR A 1 100 ? 1.932 4.913 16.876 1.00 98.19 100 THR A N 1
ATOM 757 C CA . THR A 1 100 ? 1.278 6.228 16.857 1.00 98.19 100 THR A CA 1
ATOM 758 C C . THR A 1 100 ? 2.189 7.197 16.111 1.00 98.19 100 THR A C 1
ATOM 760 O O . THR A 1 100 ? 3.306 7.447 16.558 1.00 98.19 100 THR A O 1
ATOM 763 N N . THR A 1 101 ? 1.756 7.705 14.958 1.00 98.00 101 THR A N 1
ATOM 764 C CA . THR A 1 101 ? 2.611 8.484 14.049 1.00 98.00 101 THR A CA 1
ATOM 765 C C . THR A 1 101 ? 1.788 9.295 13.048 1.00 98.00 101 THR A C 1
ATOM 767 O O . THR A 1 101 ? 0.662 8.939 12.713 1.00 98.00 101 THR A O 1
ATOM 770 N N . ASN A 1 102 ? 2.369 10.363 12.512 1.00 96.81 102 ASN A N 1
ATOM 771 C CA . ASN A 1 102 ? 1.875 11.053 11.319 1.00 96.81 102 ASN A CA 1
ATOM 772 C C . ASN A 1 102 ? 2.739 10.768 10.074 1.00 96.81 102 ASN A C 1
ATOM 774 O O . ASN A 1 102 ? 2.539 11.381 9.028 1.00 96.81 102 ASN A O 1
ATOM 778 N N . ASN A 1 103 ? 3.705 9.852 10.181 1.00 96.62 103 ASN A N 1
ATOM 779 C CA . ASN A 1 103 ? 4.654 9.519 9.132 1.00 96.62 103 ASN A CA 1
ATOM 780 C C . ASN A 1 103 ? 4.379 8.120 8.572 1.00 96.62 103 ASN A C 1
ATOM 782 O O . ASN A 1 103 ? 4.514 7.110 9.264 1.00 96.62 103 ASN A O 1
ATOM 786 N N . ILE A 1 104 ? 4.073 8.048 7.276 1.00 97.62 104 ILE A N 1
ATOM 787 C CA . ILE A 1 104 ? 3.803 6.785 6.579 1.00 97.62 104 ILE A CA 1
ATOM 788 C C . ILE A 1 104 ? 4.958 5.787 6.662 1.00 97.62 104 ILE A C 1
ATOM 790 O O . ILE A 1 104 ? 4.729 4.584 6.732 1.00 97.62 104 ILE A O 1
ATOM 794 N N . ILE A 1 105 ? 6.202 6.265 6.728 1.00 97.75 105 ILE A N 1
ATOM 795 C CA . ILE A 1 105 ? 7.370 5.389 6.829 1.00 97.75 105 ILE A CA 1
ATOM 796 C C . ILE A 1 105 ? 7.366 4.627 8.159 1.00 97.75 105 ILE A C 1
ATOM 798 O O . ILE A 1 105 ? 7.781 3.471 8.199 1.00 97.75 105 ILE A O 1
ATOM 802 N N . ASP A 1 106 ? 6.841 5.214 9.234 1.00 97.81 106 ASP A N 1
ATOM 803 C CA . ASP A 1 106 ? 6.725 4.523 10.520 1.00 97.81 106 ASP A CA 1
ATOM 804 C C . ASP A 1 106 ? 5.653 3.431 10.466 1.00 97.81 106 ASP A C 1
ATOM 806 O O . ASP A 1 106 ? 5.875 2.339 10.979 1.00 97.81 106 ASP A O 1
ATOM 810 N N . VAL A 1 107 ? 4.532 3.673 9.776 1.00 98.06 107 VAL A N 1
ATOM 811 C CA . VAL A 1 107 ? 3.497 2.647 9.539 1.00 98.06 107 VAL A CA 1
ATOM 812 C C . VAL A 1 107 ? 4.049 1.471 8.732 1.00 98.06 107 VAL A C 1
ATOM 814 O O . VAL A 1 107 ? 3.702 0.322 8.997 1.00 98.06 107 VAL A O 1
ATOM 817 N N . ILE A 1 108 ? 4.914 1.744 7.755 1.00 98.12 108 ILE A N 1
ATOM 818 C CA . ILE A 1 108 ? 5.529 0.713 6.911 1.00 98.12 108 ILE A CA 1
ATOM 819 C C . ILE A 1 108 ? 6.558 -0.112 7.699 1.00 98.12 108 ILE A C 1
ATOM 821 O O . ILE A 1 108 ? 6.617 -1.328 7.545 1.00 98.12 108 ILE A O 1
ATOM 825 N N . THR A 1 109 ? 7.368 0.543 8.535 1.00 97.88 109 THR A N 1
ATOM 826 C CA . THR A 1 109 ? 8.559 -0.063 9.165 1.00 97.88 109 THR A CA 1
ATOM 827 C C . THR A 1 109 ? 8.337 -0.605 10.577 1.00 97.88 109 THR A C 1
ATOM 829 O O . THR A 1 109 ? 9.220 -1.271 11.129 1.00 97.88 109 THR A O 1
ATOM 832 N N . VAL A 1 110 ? 7.184 -0.328 11.192 1.00 96.94 110 VAL A N 1
ATOM 833 C CA . VAL A 1 110 ? 6.868 -0.810 12.540 1.00 96.94 110 VAL A CA 1
ATOM 834 C C . VAL A 1 110 ? 6.884 -2.341 12.605 1.00 96.94 110 VAL A C 1
ATOM 836 O O . VAL A 1 110 ? 6.307 -3.035 11.765 1.00 96.94 110 VAL A O 1
ATOM 839 N N . GLY A 1 111 ? 7.545 -2.869 13.637 1.00 94.88 111 GLY A N 1
ATOM 840 C CA . GLY A 1 111 ? 7.747 -4.308 13.839 1.00 94.88 111 GLY A CA 1
ATOM 841 C C . GLY A 1 111 ? 9.033 -4.868 13.215 1.00 94.88 111 GLY A C 1
ATOM 842 O O . GLY A 1 111 ? 9.294 -6.060 13.350 1.00 94.88 111 GLY A O 1
ATOM 843 N N . GLY A 1 112 ? 9.860 -4.031 12.578 1.00 95.62 112 GLY A N 1
ATOM 844 C CA . GLY A 1 112 ? 11.162 -4.436 12.040 1.00 95.62 112 GLY A CA 1
ATOM 845 C C . GLY A 1 112 ? 11.051 -5.261 10.756 1.00 95.62 112 GLY A C 1
ATOM 846 O O . GLY A 1 112 ? 10.057 -5.178 10.043 1.00 95.62 112 GLY A O 1
ATOM 847 N N . GLU A 1 113 ? 12.069 -6.073 10.446 1.00 95.50 113 GLU A N 1
ATOM 848 C CA . GLU A 1 113 ? 12.148 -6.817 9.172 1.00 95.50 113 GLU A CA 1
ATOM 849 C C . GLU A 1 113 ? 10.944 -7.731 8.899 1.00 95.50 113 GLU A C 1
ATOM 851 O O . GLU A 1 113 ? 10.643 -8.017 7.742 1.00 95.50 113 GLU A O 1
ATOM 856 N N . LYS A 1 114 ? 10.263 -8.190 9.954 1.00 93.69 114 LYS A N 1
ATOM 857 C CA . LYS A 1 114 ? 9.077 -9.061 9.917 1.00 93.69 114 LYS A CA 1
ATOM 858 C C . LYS A 1 114 ? 7.817 -8.354 10.427 1.00 93.69 114 LYS A C 1
ATOM 860 O O . LYS A 1 114 ? 6.911 -8.999 10.945 1.00 93.69 114 LYS A O 1
ATOM 865 N N . GLY A 1 115 ? 7.806 -7.026 10.328 1.00 92.69 115 GLY A N 1
ATOM 866 C CA . GLY A 1 115 ? 6.744 -6.156 10.814 1.00 92.69 115 GLY A CA 1
ATOM 867 C C . GLY A 1 115 ? 5.515 -6.094 9.909 1.00 92.69 115 GLY A C 1
ATOM 868 O O . GLY A 1 115 ? 5.181 -7.044 9.205 1.00 92.69 115 GLY A O 1
ATOM 869 N N . GLN A 1 116 ? 4.829 -4.946 9.936 1.00 90.56 116 GLN A N 1
ATOM 870 C CA . GLN A 1 116 ? 3.578 -4.732 9.193 1.00 90.56 116 GLN A CA 1
ATOM 871 C C . GLN A 1 116 ? 3.739 -4.898 7.676 1.00 90.56 116 GLN A C 1
ATOM 873 O O . GLN A 1 116 ? 2.832 -5.414 7.029 1.00 90.56 116 GLN A O 1
ATOM 878 N N . CYS A 1 117 ? 4.880 -4.483 7.118 1.00 95.62 117 CYS A N 1
ATOM 879 C CA . CYS A 1 117 ? 5.243 -4.718 5.722 1.00 95.62 117 CYS A CA 1
ATOM 880 C C . CYS A 1 117 ? 6.510 -5.588 5.678 1.00 95.62 117 CYS A C 1
ATOM 882 O O . CYS A 1 117 ? 7.612 -5.081 5.892 1.00 95.62 117 CYS A O 1
ATOM 884 N N . ASP A 1 118 ? 6.372 -6.896 5.423 1.00 94.75 118 ASP A N 1
ATOM 885 C CA . ASP A 1 118 ? 7.500 -7.842 5.477 1.00 94.75 118 ASP A CA 1
ATOM 886 C C . ASP A 1 118 ? 8.658 -7.380 4.584 1.00 94.75 118 ASP A C 1
ATOM 888 O O . ASP A 1 118 ? 8.525 -7.176 3.373 1.00 94.75 118 ASP A O 1
ATOM 892 N N . GLY A 1 119 ? 9.833 -7.265 5.192 1.00 96.62 119 GLY A N 1
ATOM 893 C CA . GLY A 1 119 ? 11.059 -6.848 4.539 1.00 96.62 119 GLY A CA 1
ATOM 894 C C . GLY A 1 119 ? 11.305 -5.340 4.503 1.00 96.62 119 GLY A C 1
ATOM 895 O O . GLY A 1 119 ? 12.371 -4.952 4.027 1.00 96.62 119 GLY A O 1
ATOM 896 N N . PHE A 1 120 ? 10.396 -4.505 5.011 1.00 97.88 120 PHE A N 1
ATOM 897 C CA .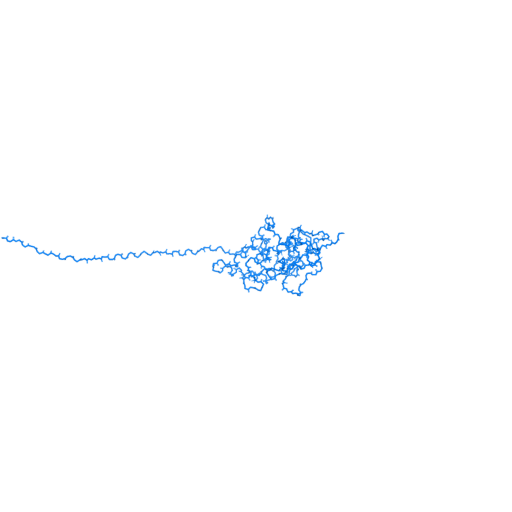 PHE A 1 120 ? 10.567 -3.055 5.147 1.00 97.88 120 PHE A CA 1
ATOM 898 C C . PHE A 1 120 ? 10.770 -2.688 6.620 1.00 97.88 120 PHE A C 1
ATOM 900 O O . PHE A 1 120 ? 9.950 -3.014 7.469 1.00 97.88 120 PHE A O 1
ATOM 907 N N . TYR A 1 121 ? 11.878 -2.023 6.947 1.00 97.62 121 TYR A N 1
ATOM 908 C CA . TYR A 1 121 ? 12.268 -1.757 8.334 1.00 97.62 121 TYR A CA 1
ATOM 909 C C . TYR A 1 121 ? 13.146 -0.508 8.456 1.00 97.62 121 TYR A C 1
ATOM 911 O O . TYR A 1 121 ? 13.571 0.066 7.453 1.00 97.62 121 TYR A O 1
ATOM 919 N N . ARG A 1 122 ? 13.438 -0.085 9.689 1.00 95.88 122 ARG A N 1
ATOM 920 C CA . ARG A 1 122 ? 14.504 0.882 9.987 1.00 95.88 122 ARG A CA 1
ATOM 921 C C . ARG A 1 122 ? 15.731 0.141 10.514 1.00 95.88 122 ARG A C 1
ATOM 923 O O . ARG A 1 122 ? 15.585 -0.747 11.350 1.00 95.88 122 ARG A O 1
ATOM 930 N N . ASP A 1 123 ? 16.919 0.495 10.031 1.00 94.88 123 ASP A N 1
ATOM 931 C CA . ASP A 1 123 ? 18.174 -0.013 10.596 1.00 94.88 123 ASP A CA 1
ATOM 932 C C . ASP A 1 123 ? 18.457 0.578 11.990 1.00 94.88 123 ASP A C 1
ATOM 934 O O . ASP A 1 123 ? 17.698 1.401 12.504 1.00 94.88 123 ASP A O 1
ATOM 938 N N . ALA A 1 124 ? 19.567 0.166 12.610 1.00 94.50 124 ALA A N 1
ATOM 939 C CA . ALA A 1 124 ? 19.971 0.637 13.938 1.00 94.50 124 ALA A CA 1
ATOM 940 C C . ALA A 1 124 ? 20.162 2.166 14.023 1.00 94.50 124 ALA A C 1
ATOM 942 O O . ALA A 1 124 ? 20.073 2.731 15.109 1.00 94.50 124 ALA A O 1
ATOM 943 N N . ASN A 1 125 ? 20.374 2.843 12.888 1.00 94.88 125 ASN A N 1
ATOM 944 C CA . ASN A 1 125 ? 20.491 4.300 12.811 1.00 94.88 125 ASN A CA 1
ATOM 945 C C . ASN A 1 125 ? 19.137 4.979 12.540 1.00 94.88 125 ASN A C 1
ATOM 947 O O . ASN A 1 125 ? 19.087 6.169 12.231 1.00 94.88 125 ASN A O 1
ATOM 951 N N . GLY A 1 126 ? 18.034 4.228 12.570 1.00 92.19 126 GLY A N 1
ATOM 952 C CA . GLY A 1 126 ? 16.702 4.719 12.239 1.00 92.19 126 GLY A CA 1
ATOM 953 C C . GLY A 1 126 ? 16.482 4.951 10.743 1.00 92.19 126 GLY A C 1
ATOM 954 O O . GLY A 1 126 ? 15.444 5.498 10.368 1.00 92.19 126 GLY A O 1
ATOM 955 N N . THR A 1 127 ? 17.408 4.552 9.864 1.00 94.25 127 THR A N 1
ATOM 956 C CA . THR A 1 127 ? 17.274 4.801 8.422 1.00 94.25 127 THR A CA 1
ATOM 957 C C . THR A 1 127 ? 16.378 3.741 7.780 1.00 94.25 127 THR A C 1
ATOM 959 O O . THR A 1 127 ? 16.594 2.555 8.027 1.00 94.25 127 THR A O 1
ATOM 962 N N . PRO A 1 128 ? 15.404 4.112 6.928 1.00 95.62 128 PRO A N 1
ATOM 963 C CA . PRO A 1 128 ? 14.599 3.136 6.200 1.00 95.62 128 PRO A CA 1
ATOM 964 C C . PRO A 1 128 ? 15.463 2.235 5.306 1.00 95.62 128 PRO A C 1
ATOM 966 O O . PRO A 1 128 ? 16.285 2.710 4.515 1.00 95.62 128 PRO A O 1
ATOM 969 N N . ARG A 1 129 ? 15.267 0.922 5.432 1.00 96.12 129 ARG A N 1
ATOM 970 C CA . ARG A 1 129 ? 15.940 -0.142 4.680 1.00 96.12 129 ARG A CA 1
ATOM 971 C C . ARG A 1 129 ? 14.946 -1.180 4.191 1.00 96.12 129 ARG A C 1
ATOM 973 O O . ARG A 1 129 ? 13.814 -1.267 4.667 1.00 96.12 129 ARG A O 1
ATOM 980 N N . THR A 1 130 ? 15.389 -1.960 3.217 1.00 97.44 130 THR A N 1
ATOM 981 C CA . THR A 1 130 ? 14.661 -3.117 2.711 1.00 97.44 130 THR A CA 1
ATOM 982 C C . THR A 1 130 ? 15.572 -4.329 2.709 1.00 97.44 130 THR A C 1
ATOM 984 O O . THR A 1 130 ? 16.766 -4.201 2.436 1.00 97.44 130 THR A O 1
ATOM 987 N N . VAL A 1 131 ? 15.014 -5.512 2.938 1.00 97.19 131 VAL A N 1
ATOM 988 C CA . VAL A 1 131 ? 15.767 -6.763 2.789 1.00 97.19 131 VAL A CA 1
ATOM 989 C C . VAL A 1 131 ? 16.197 -6.975 1.323 1.00 97.19 131 VAL A C 1
ATOM 991 O O . VAL A 1 131 ? 15.501 -6.523 0.405 1.00 97.19 131 VAL A O 1
ATOM 994 N N . PRO A 1 132 ? 17.289 -7.718 1.053 1.00 97.00 132 PRO A N 1
ATOM 995 C CA . PRO A 1 132 ? 17.851 -7.851 -0.297 1.00 97.00 132 PRO A CA 1
ATOM 996 C C . PRO A 1 132 ? 16.874 -8.346 -1.376 1.00 97.00 132 PRO A C 1
ATOM 998 O O . PRO A 1 132 ? 16.979 -7.947 -2.537 1.00 97.00 132 PRO A O 1
ATOM 1001 N N . ARG A 1 133 ? 15.892 -9.189 -1.015 1.00 97.00 133 ARG A N 1
ATOM 1002 C CA . ARG A 1 133 ? 14.901 -9.712 -1.975 1.00 97.00 133 ARG A CA 1
ATOM 1003 C C . ARG A 1 133 ? 14.028 -8.620 -2.609 1.00 97.00 133 ARG A C 1
A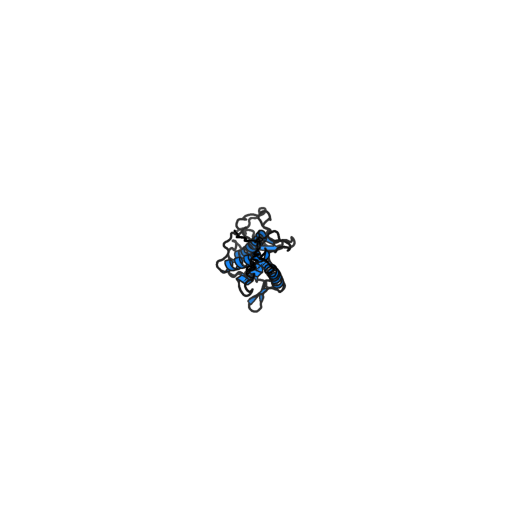TOM 1005 O O . ARG A 1 133 ? 13.635 -8.781 -3.760 1.00 97.00 133 ARG A O 1
ATOM 1012 N N . ILE A 1 134 ? 13.751 -7.527 -1.891 1.00 96.25 134 ILE A N 1
ATOM 1013 C CA . ILE A 1 134 ? 12.937 -6.412 -2.403 1.00 96.25 134 ILE A CA 1
ATOM 1014 C C . ILE A 1 134 ? 13.717 -5.676 -3.489 1.00 96.25 134 ILE A C 1
ATOM 1016 O O . ILE A 1 134 ? 13.218 -5.512 -4.602 1.00 96.25 134 ILE A O 1
ATOM 1020 N N . GLN A 1 135 ? 14.970 -5.313 -3.197 1.00 94.31 135 GLN A N 1
ATOM 1021 C CA . GLN A 1 135 ? 15.826 -4.616 -4.155 1.00 94.31 135 GLN A CA 1
ATOM 1022 C C . GLN A 1 135 ? 16.051 -5.465 -5.409 1.00 94.31 135 GLN A C 1
ATOM 1024 O O . GLN A 1 135 ? 15.835 -4.988 -6.517 1.00 94.31 135 GLN A O 1
ATOM 1029 N N . LYS A 1 136 ? 16.356 -6.760 -5.239 1.00 96.44 136 LYS A N 1
ATOM 1030 C CA . LYS A 1 136 ? 16.529 -7.693 -6.360 1.00 96.44 136 LYS A CA 1
ATOM 1031 C C . LYS A 1 136 ? 15.308 -7.730 -7.285 1.00 96.44 136 LYS A C 1
ATOM 1033 O O . LYS A 1 136 ? 15.472 -7.765 -8.504 1.00 96.44 136 LYS A O 1
ATOM 1038 N N . ARG A 1 137 ? 14.091 -7.737 -6.727 1.00 96.19 137 ARG A N 1
ATOM 1039 C CA . ARG A 1 137 ? 12.863 -7.721 -7.534 1.00 96.19 137 ARG A CA 1
ATOM 1040 C C . ARG A 1 137 ? 12.710 -6.397 -8.278 1.00 96.19 137 ARG A C 1
ATOM 1042 O O . ARG A 1 137 ? 12.456 -6.405 -9.477 1.00 96.19 137 ARG A O 1
ATOM 1049 N N . VAL A 1 138 ? 12.894 -5.270 -7.600 1.00 95.06 138 VAL A N 1
ATOM 1050 C CA . VAL A 1 138 ? 12.749 -3.941 -8.212 1.00 95.06 138 VAL A CA 1
ATOM 1051 C C . VAL A 1 138 ? 13.787 -3.711 -9.315 1.00 95.06 138 VAL A C 1
ATOM 1053 O O . VAL A 1 138 ? 13.435 -3.206 -10.382 1.00 95.06 138 VAL A O 1
ATOM 1056 N N . ASP A 1 139 ? 15.030 -4.145 -9.112 1.00 94.44 139 ASP A N 1
ATOM 1057 C CA . ASP A 1 139 ? 16.091 -4.076 -10.121 1.00 94.44 139 ASP A CA 1
ATOM 1058 C C . ASP A 1 139 ? 15.739 -4.913 -11.355 1.00 94.44 139 ASP A C 1
ATOM 1060 O O . ASP A 1 139 ? 15.914 -4.466 -12.489 1.00 94.44 139 ASP A O 1
ATOM 1064 N N . TYR A 1 140 ? 15.183 -6.111 -11.150 1.00 95.88 140 TYR A N 1
ATOM 1065 C CA . TYR A 1 140 ? 14.709 -6.967 -12.236 1.00 95.88 140 TYR A CA 1
ATOM 1066 C C . TYR A 1 140 ? 13.589 -6.301 -13.050 1.00 95.88 140 TYR A C 1
ATOM 1068 O O . TYR A 1 140 ? 13.669 -6.248 -14.279 1.00 95.88 140 TYR A O 1
ATOM 1076 N N . LEU A 1 141 ? 12.579 -5.736 -12.382 1.00 96.19 141 LEU A N 1
ATOM 1077 C CA . LEU A 1 141 ? 11.472 -5.041 -13.049 1.00 96.19 141 LEU A CA 1
ATOM 1078 C C . LEU A 1 141 ? 11.950 -3.788 -13.795 1.00 96.19 141 LEU A C 1
ATOM 1080 O O . LEU A 1 141 ? 11.512 -3.533 -14.916 1.00 96.19 141 LEU A O 1
ATOM 1084 N N . THR A 1 142 ? 12.878 -3.035 -13.201 1.00 94.62 142 THR A N 1
ATOM 1085 C CA . THR A 1 142 ? 13.487 -1.842 -13.812 1.00 94.62 142 THR A CA 1
ATOM 1086 C C . THR A 1 142 ? 14.308 -2.216 -15.042 1.00 94.62 142 THR A C 1
ATOM 1088 O O . THR A 1 142 ? 14.195 -1.573 -16.083 1.00 94.62 142 THR A O 1
ATOM 1091 N N . LYS A 1 143 ? 15.070 -3.316 -14.974 1.00 94.19 143 LYS A N 1
ATOM 1092 C CA . LYS A 1 143 ? 15.799 -3.853 -16.126 1.00 94.19 143 LYS A CA 1
ATOM 1093 C C . LYS A 1 143 ? 14.855 -4.171 -17.285 1.00 94.19 143 LYS A C 1
ATOM 1095 O O . LYS A 1 143 ? 15.160 -3.787 -18.406 1.00 94.19 143 LYS A O 1
ATOM 1100 N N . ILE A 1 144 ? 13.720 -4.828 -17.030 1.00 93.50 144 ILE A N 1
ATOM 1101 C CA . ILE A 1 144 ? 12.714 -5.102 -18.073 1.00 93.50 144 ILE A CA 1
ATOM 1102 C C . ILE A 1 144 ? 12.126 -3.797 -18.617 1.00 93.50 144 ILE A C 1
ATOM 1104 O O . ILE A 1 144 ? 11.981 -3.643 -19.825 1.00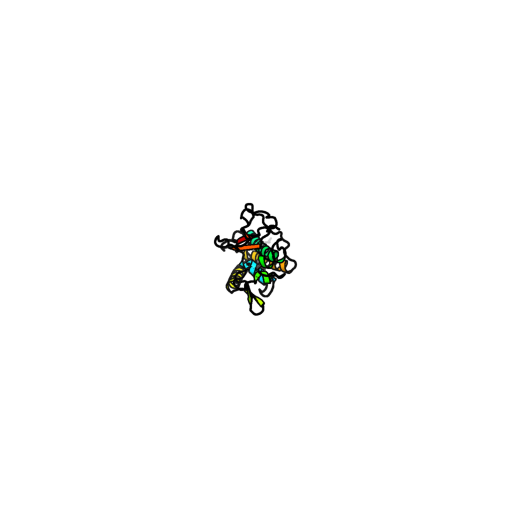 93.50 144 ILE A O 1
ATOM 1108 N N . ALA A 1 145 ? 11.795 -2.846 -17.742 1.00 93.88 145 ALA A N 1
ATOM 1109 C CA . ALA A 1 145 ? 11.206 -1.571 -18.144 1.00 93.88 145 ALA A CA 1
ATOM 1110 C C . ALA A 1 145 ? 12.105 -0.751 -19.082 1.00 93.88 145 ALA A C 1
ATOM 1112 O O . ALA A 1 145 ? 11.583 -0.025 -19.926 1.00 93.88 145 ALA A O 1
ATOM 1113 N N . ASN A 1 146 ? 13.423 -0.899 -18.944 1.00 91.69 146 ASN A N 1
ATOM 1114 C CA . ASN A 1 146 ? 14.434 -0.209 -19.743 1.00 91.69 146 ASN A CA 1
ATOM 1115 C C . ASN A 1 146 ? 14.918 -1.022 -20.962 1.00 91.69 146 ASN A C 1
ATOM 1117 O O . ASN A 1 146 ? 15.870 -0.622 -21.630 1.00 91.69 146 ASN A O 1
ATOM 1121 N N . GLN A 1 147 ? 14.284 -2.158 -21.278 1.00 88.12 147 GLN A N 1
ATOM 1122 C CA . GLN A 1 147 ? 14.547 -2.907 -22.509 1.00 88.12 147 GLN A CA 1
ATOM 1123 C C . GLN A 1 147 ? 13.621 -2.443 -23.641 1.00 88.12 147 GLN A C 1
ATOM 1125 O O . GLN A 1 147 ? 12.401 -2.550 -23.540 1.00 88.12 147 GLN A O 1
ATOM 1130 N N . GLY A 1 148 ? 14.202 -2.000 -24.759 1.00 75.19 148 GLY A N 1
ATOM 1131 C CA . GLY A 1 148 ? 13.443 -1.613 -25.953 1.00 75.19 148 GLY A CA 1
ATOM 1132 C C . GLY A 1 148 ? 12.539 -0.394 -25.726 1.00 75.19 148 GLY A C 1
ATOM 1133 O O . GLY A 1 148 ? 12.908 0.543 -25.021 1.00 75.19 148 GLY A O 1
ATOM 1134 N N . SER A 1 149 ? 11.361 -0.378 -26.356 1.00 67.25 149 SER A N 1
ATOM 1135 C CA . SER A 1 149 ? 10.385 0.708 -26.187 1.00 67.25 149 SER A CA 1
ATOM 1136 C C . SER A 1 149 ? 9.598 0.581 -24.870 1.00 67.25 149 SER A C 1
ATOM 1138 O O . SER A 1 149 ? 9.232 -0.538 -24.499 1.00 67.25 149 SER A O 1
ATOM 1140 N N . PRO A 1 150 ? 9.249 1.699 -24.192 1.00 72.00 150 PRO A N 1
ATOM 1141 C CA . PRO A 1 150 ? 8.549 1.676 -22.908 1.00 72.00 150 PRO A CA 1
ATOM 1142 C C . PRO A 1 150 ? 7.247 0.864 -22.924 1.00 72.00 150 PRO A C 1
ATOM 1144 O O . PRO A 1 150 ? 6.221 1.265 -23.482 1.00 72.00 150 PRO A O 1
ATOM 1147 N N . GLY A 1 151 ? 7.289 -0.293 -22.265 1.00 89.19 151 GLY A N 1
ATOM 1148 C CA . GLY A 1 151 ? 6.165 -1.216 -22.150 1.00 89.19 151 GLY A CA 1
ATOM 1149 C C . GLY A 1 151 ? 5.311 -1.009 -20.896 1.00 89.19 151 GLY A C 1
ATOM 1150 O O . GLY A 1 151 ? 5.397 -0.005 -20.188 1.00 89.19 151 GLY A O 1
ATOM 1151 N N . LYS A 1 152 ? 4.486 -2.017 -20.585 1.00 94.50 152 LYS A N 1
ATOM 1152 C CA . LYS A 1 152 ? 3.637 -2.049 -19.376 1.00 94.50 152 LYS A CA 1
ATOM 1153 C C . LYS A 1 152 ? 4.449 -1.847 -18.088 1.00 94.50 152 LYS A C 1
ATOM 1155 O O . LYS A 1 152 ? 4.027 -1.093 -17.221 1.00 94.50 152 LYS A O 1
ATOM 1160 N N . PHE A 1 153 ? 5.636 -2.453 -17.993 1.00 96.19 153 PHE A N 1
ATOM 1161 C CA . PHE A 1 153 ? 6.526 -2.337 -16.829 1.00 96.19 153 PHE A CA 1
ATOM 1162 C C . PHE A 1 153 ? 6.929 -0.886 -16.562 1.00 96.19 153 PHE A C 1
ATOM 1164 O O . PHE A 1 153 ? 6.780 -0.407 -15.441 1.00 96.19 153 PHE A O 1
ATOM 1171 N N . ALA A 1 154 ? 7.353 -0.163 -17.602 1.00 96.31 154 ALA A N 1
ATOM 1172 C CA . ALA A 1 154 ? 7.720 1.244 -17.491 1.00 96.31 154 ALA A CA 1
ATOM 1173 C C . ALA A 1 154 ? 6.554 2.101 -16.982 1.00 96.31 154 ALA A C 1
ATOM 1175 O O . ALA A 1 154 ? 6.722 2.905 -16.066 1.00 96.31 154 ALA A O 1
ATOM 1176 N N . ARG A 1 155 ? 5.346 1.891 -17.520 1.00 96.69 155 ARG A N 1
ATOM 1177 C CA . ARG A 1 155 ? 4.148 2.623 -17.079 1.00 96.69 155 ARG A CA 1
ATOM 1178 C C . ARG A 1 155 ? 3.757 2.317 -15.636 1.00 96.69 155 ARG A C 1
ATOM 1180 O O . ARG A 1 155 ? 3.350 3.234 -14.932 1.00 96.69 155 ARG A O 1
ATOM 1187 N N . LEU A 1 156 ? 3.891 1.069 -15.190 1.00 98.06 156 LEU A N 1
ATOM 1188 C CA . LEU A 1 156 ? 3.592 0.669 -13.811 1.00 98.06 156 LEU A CA 1
ATOM 1189 C C . LEU A 1 156 ? 4.606 1.234 -12.810 1.00 98.06 156 LEU A C 1
ATOM 1191 O O . LEU A 1 156 ? 4.205 1.777 -11.785 1.00 98.06 156 LEU A O 1
ATOM 1195 N N . LEU A 1 157 ? 5.904 1.181 -13.123 1.00 98.12 157 LEU A N 1
ATOM 1196 C CA . LEU A 1 157 ? 6.949 1.775 -12.281 1.00 98.12 157 LEU A CA 1
ATOM 1197 C C . LEU A 1 157 ? 6.794 3.300 -12.185 1.00 98.12 157 LEU A C 1
ATOM 1199 O O . LEU A 1 157 ? 6.839 3.862 -11.091 1.00 98.12 157 LEU A O 1
ATOM 1203 N N . ASN A 1 158 ? 6.535 3.966 -13.314 1.00 97.50 158 ASN A N 1
ATOM 1204 C CA . ASN A 1 158 ? 6.277 5.406 -13.334 1.00 97.50 158 ASN A CA 1
ATOM 1205 C C . ASN A 1 158 ? 5.002 5.770 -12.567 1.00 97.50 158 ASN A C 1
ATOM 1207 O O . ASN A 1 158 ? 4.976 6.788 -11.878 1.00 97.50 158 ASN A O 1
ATOM 1211 N N . TYR A 1 159 ? 3.961 4.938 -12.645 1.00 97.94 159 TYR A N 1
ATOM 1212 C CA . TYR A 1 159 ? 2.742 5.134 -11.869 1.00 97.94 159 TYR A CA 1
ATOM 1213 C C . TYR A 1 159 ? 3.002 5.025 -10.361 1.00 97.94 159 TYR A C 1
ATOM 1215 O O . TYR A 1 159 ? 2.617 5.930 -9.625 1.00 97.94 159 TYR A O 1
ATOM 1223 N N . ALA A 1 160 ? 3.717 3.991 -9.904 1.00 98.50 160 ALA A N 1
ATOM 1224 C CA . ALA A 1 160 ? 4.086 3.838 -8.495 1.00 98.50 160 ALA A CA 1
ATOM 1225 C C . ALA A 1 160 ? 4.903 5.037 -7.983 1.00 98.50 160 ALA A C 1
ATOM 1227 O O . ALA A 1 160 ? 4.600 5.603 -6.931 1.00 98.50 160 ALA A O 1
ATOM 1228 N N . GLN A 1 161 ? 5.903 5.480 -8.755 1.00 98.38 161 GLN A N 1
ATOM 1229 C CA . GLN A 1 161 ? 6.699 6.656 -8.405 1.00 98.38 161 GLN A CA 1
ATOM 1230 C C . GLN A 1 161 ? 5.864 7.942 -8.399 1.00 98.38 161 GLN A C 1
ATOM 1232 O O . GLN A 1 161 ? 6.063 8.797 -7.533 1.00 98.38 161 GLN A O 1
ATOM 1237 N N . GLY A 1 162 ? 4.942 8.080 -9.353 1.00 97.38 162 GLY A N 1
ATOM 1238 C CA . GLY A 1 162 ? 4.003 9.192 -9.453 1.00 97.38 162 GLY A CA 1
ATOM 1239 C C . GLY A 1 162 ? 3.076 9.273 -8.243 1.00 97.38 162 GLY A C 1
ATOM 1240 O O . GLY A 1 162 ? 2.984 10.338 -7.637 1.00 97.38 162 GLY A O 1
ATOM 1241 N N . LEU A 1 163 ? 2.476 8.149 -7.835 1.00 97.94 163 LEU A N 1
ATOM 1242 C CA . LEU A 1 163 ? 1.668 8.061 -6.614 1.00 97.94 163 LEU A CA 1
ATOM 1243 C C . LEU A 1 163 ? 2.474 8.457 -5.375 1.00 97.94 163 LEU A C 1
ATOM 1245 O O . LEU A 1 163 ? 2.033 9.297 -4.596 1.00 97.94 163 LEU A O 1
ATOM 1249 N N . ALA A 1 164 ? 3.679 7.909 -5.215 1.00 98.31 164 ALA A N 1
ATOM 1250 C CA . ALA A 1 164 ? 4.520 8.206 -4.059 1.00 98.31 164 ALA A CA 1
ATOM 1251 C C . ALA A 1 164 ? 5.002 9.670 -4.016 1.00 98.31 164 ALA A C 1
ATOM 1253 O O . ALA A 1 164 ? 5.193 10.242 -2.940 1.00 98.31 164 ALA A O 1
ATOM 1254 N N . ASN A 1 165 ? 5.205 10.295 -5.179 1.00 97.88 165 ASN A N 1
ATOM 1255 C CA . ASN A 1 165 ? 5.498 11.724 -5.272 1.00 97.88 165 ASN A CA 1
ATOM 1256 C C . ASN A 1 165 ? 4.278 12.566 -4.891 1.00 97.88 165 ASN A C 1
ATOM 1258 O O . ASN A 1 165 ? 4.416 13.479 -4.080 1.00 97.88 165 ASN A O 1
ATOM 1262 N N . ALA A 1 166 ? 3.107 12.244 -5.449 1.00 96.62 166 ALA A N 1
ATOM 1263 C CA . ALA A 1 166 ? 1.860 12.948 -5.167 1.00 96.62 166 ALA A CA 1
ATOM 1264 C C . ALA A 1 166 ? 1.534 12.900 -3.668 1.00 96.62 166 ALA A C 1
ATOM 1266 O O . ALA A 1 166 ? 1.361 13.952 -3.051 1.00 96.62 166 ALA A O 1
ATOM 1267 N N . TYR A 1 167 ? 1.606 11.707 -3.067 1.00 97.38 167 TYR A N 1
ATOM 1268 C CA . TYR A 1 167 ? 1.400 11.515 -1.634 1.00 97.38 167 TYR A CA 1
ATOM 1269 C C . TYR A 1 167 ? 2.315 12.404 -0.792 1.00 97.38 167 TYR A C 1
ATOM 1271 O O . TYR A 1 167 ? 1.849 13.151 0.062 1.00 97.38 167 TYR A O 1
ATOM 1279 N N . ASN A 1 168 ? 3.618 12.393 -1.082 1.00 95.88 168 ASN A N 1
ATOM 1280 C CA . ASN A 1 168 ? 4.588 13.190 -0.337 1.00 95.88 168 ASN A CA 1
ATOM 1281 C C . ASN A 1 168 ? 4.428 14.708 -0.557 1.00 95.88 168 ASN A C 1
ATOM 1283 O O . ASN A 1 168 ? 4.938 15.489 0.239 1.00 95.88 168 ASN A O 1
ATOM 1287 N N . SER A 1 169 ? 3.771 15.135 -1.639 1.00 94.88 169 SER A N 1
ATOM 1288 C CA . SER A 1 169 ? 3.532 16.555 -1.935 1.00 94.88 169 SER A CA 1
ATOM 1289 C C . SER A 1 169 ? 2.233 17.110 -1.346 1.00 94.88 169 SER A C 1
ATOM 1291 O O . SER A 1 169 ? 2.146 18.314 -1.129 1.00 94.88 169 SER A O 1
ATOM 1293 N N . GLY A 1 170 ? 1.232 16.263 -1.088 1.00 90.94 170 GLY A N 1
ATOM 1294 C CA . GLY A 1 170 ? -0.083 16.738 -0.645 1.00 90.94 170 GLY A CA 1
ATOM 1295 C C . GLY A 1 170 ? -1.120 15.660 -0.322 1.00 90.94 170 GLY A C 1
ATOM 1296 O O . GLY A 1 170 ? -2.301 15.983 -0.243 1.00 90.94 170 GLY A O 1
ATOM 1297 N N . GLY A 1 171 ? -0.714 14.400 -0.139 1.00 90.69 171 GLY A N 1
ATOM 1298 C CA . GLY A 1 171 ? -1.614 13.283 0.167 1.00 90.69 171 GLY A CA 1
ATOM 1299 C C . GLY A 1 171 ? -2.246 12.614 -1.062 1.00 90.69 171 GLY A C 1
ATOM 1300 O O . GLY A 1 171 ? -1.793 12.784 -2.197 1.00 90.69 171 GLY A O 1
ATOM 1301 N N . ILE A 1 172 ? -3.273 11.793 -0.822 1.00 91.88 172 ILE A N 1
ATOM 1302 C CA . ILE A 1 172 ? -3.993 11.034 -1.858 1.00 91.88 172 ILE A CA 1
ATOM 1303 C C . ILE A 1 172 ? -5.227 11.826 -2.296 1.00 91.88 172 ILE A C 1
ATOM 1305 O O . ILE A 1 172 ? -6.062 12.182 -1.469 1.00 91.88 172 ILE A O 1
ATOM 1309 N N . THR A 1 173 ? -5.374 12.076 -3.597 1.00 88.31 173 THR A N 1
ATOM 1310 C CA . THR A 1 173 ? -6.542 12.790 -4.150 1.00 88.31 173 THR A CA 1
ATOM 1311 C C . THR A 1 173 ? -7.547 11.859 -4.822 1.00 88.31 173 THR A C 1
ATOM 1313 O O . THR A 1 173 ? -8.721 12.199 -4.959 1.00 88.31 173 THR A O 1
ATOM 1316 N N . GLN A 1 174 ? -7.107 10.675 -5.248 1.00 91.56 174 GLN A N 1
ATOM 1317 C CA . GLN A 1 174 ? -7.951 9.672 -5.885 1.00 91.56 174 GLN A CA 1
ATOM 1318 C C . GLN A 1 174 ? -8.882 9.025 -4.862 1.00 91.56 174 GLN A C 1
ATOM 1320 O O . GLN A 1 174 ? -8.437 8.648 -3.788 1.00 91.56 174 GLN A O 1
ATOM 1325 N N . ALA A 1 175 ? -10.154 8.831 -5.211 1.00 91.06 175 ALA A N 1
ATOM 1326 C CA . ALA A 1 175 ? -11.129 8.233 -4.304 1.00 91.06 175 ALA A CA 1
ATOM 1327 C C . ALA A 1 175 ? -10.698 6.842 -3.804 1.00 91.06 175 ALA A C 1
ATOM 1329 O O . ALA A 1 175 ? -10.205 6.012 -4.567 1.00 91.06 175 ALA A O 1
ATOM 1330 N N . GLU A 1 176 ? -10.937 6.572 -2.522 1.00 93.31 176 GLU A N 1
ATOM 1331 C CA . GLU A 1 176 ? -10.744 5.239 -1.960 1.00 93.31 176 GLU A CA 1
ATOM 1332 C C . GLU A 1 176 ? -11.897 4.310 -2.362 1.00 93.31 176 GLU A C 1
ATOM 1334 O O . GLU A 1 176 ? -13.064 4.588 -2.066 1.00 93.31 176 GLU A O 1
ATOM 1339 N N . LEU A 1 177 ? -11.561 3.162 -2.957 1.00 94.44 177 LEU A N 1
ATOM 1340 C CA . LEU A 1 177 ? -12.524 2.154 -3.418 1.00 94.44 177 LEU A CA 1
ATOM 1341 C C . LEU A 1 177 ? -13.475 1.680 -2.308 1.00 94.44 177 LEU A C 1
ATOM 1343 O O . LEU A 1 177 ? -14.663 1.456 -2.537 1.00 94.44 177 LEU A O 1
ATOM 1347 N N . PHE A 1 178 ? -12.963 1.551 -1.084 1.00 96.62 178 PHE A N 1
ATOM 1348 C CA . PHE A 1 178 ? -13.668 0.897 0.017 1.00 96.62 178 PHE A CA 1
ATOM 1349 C C . PHE A 1 178 ? -14.374 1.860 0.973 1.00 96.62 178 PHE A C 1
ATOM 1351 O O . PHE A 1 178 ? -15.054 1.412 1.899 1.00 96.62 178 PHE A O 1
ATOM 1358 N N . ALA A 1 179 ? -14.264 3.176 0.764 1.00 95.88 179 ALA A N 1
ATOM 1359 C CA . ALA A 1 179 ? -14.790 4.177 1.697 1.00 95.88 179 ALA A CA 1
ATOM 1360 C C . ALA A 1 179 ? -16.301 4.055 1.949 1.00 95.88 179 ALA A C 1
ATOM 1362 O O . ALA A 1 179 ? -16.781 4.410 3.021 1.00 95.88 179 ALA A O 1
ATOM 1363 N N . ARG A 1 180 ? -17.057 3.521 0.982 1.00 94.75 180 ARG A N 1
ATOM 1364 C CA . ARG A 1 180 ? -18.521 3.373 1.067 1.00 94.75 180 ARG A CA 1
ATOM 1365 C C . ARG A 1 180 ? -18.987 1.993 1.543 1.00 94.75 180 ARG A C 1
ATOM 1367 O O . ARG A 1 180 ? -20.186 1.723 1.558 1.00 94.75 180 ARG A O 1
ATOM 1374 N N . VAL A 1 181 ? -18.073 1.094 1.912 1.00 96.19 181 VAL A N 1
ATOM 1375 C CA . VAL A 1 181 ? -18.434 -0.244 2.398 1.00 96.19 181 VAL A CA 1
ATOM 1376 C C . VAL A 1 181 ? -18.881 -0.151 3.856 1.00 96.19 181 VAL A C 1
ATOM 1378 O O . VAL A 1 181 ? -18.057 -0.110 4.747 1.00 96.19 181 VAL A O 1
ATOM 1381 N N . THR A 1 182 ? -20.182 -0.154 4.128 1.00 96.25 182 THR A N 1
ATOM 1382 C CA . THR A 1 182 ? -20.698 -0.002 5.507 1.00 96.25 182 THR A CA 1
ATOM 1383 C C . THR A 1 182 ? -21.089 -1.318 6.180 1.00 96.25 182 THR A C 1
ATOM 1385 O O . THR A 1 182 ? -21.272 -1.364 7.396 1.00 96.25 182 THR A O 1
ATOM 1388 N N . GLN A 1 183 ? -21.214 -2.400 5.406 1.00 97.06 183 GLN A N 1
ATOM 1389 C CA . GLN A 1 183 ? -21.668 -3.704 5.893 1.00 97.06 183 GLN A CA 1
ATOM 1390 C C . GLN A 1 183 ? -21.111 -4.857 5.046 1.00 97.06 183 GLN A C 1
ATOM 1392 O O . GLN A 1 183 ? -21.031 -4.757 3.812 1.00 97.06 183 GLN A O 1
ATOM 1397 N N . ILE A 1 184 ? -20.750 -5.967 5.695 1.00 96.75 184 ILE A N 1
ATOM 1398 C CA . ILE A 1 184 ? -20.287 -7.214 5.063 1.00 96.75 184 ILE A CA 1
ATOM 1399 C C . ILE A 1 184 ? -20.957 -8.391 5.773 1.00 96.75 184 ILE A C 1
ATOM 1401 O O . ILE A 1 184 ? -20.749 -8.565 6.963 1.00 96.75 184 ILE A O 1
ATOM 1405 N N . GLN A 1 185 ? -21.757 -9.193 5.057 1.00 90.75 185 GLN A N 1
ATOM 1406 C CA . GLN A 1 185 ? -22.456 -10.368 5.616 1.00 90.75 185 GLN A CA 1
ATOM 1407 C C . GLN A 1 185 ? -23.123 -10.080 6.977 1.00 90.75 185 GLN A C 1
ATOM 1409 O O . GLN A 1 185 ? -22.883 -10.770 7.957 1.00 90.75 185 GLN A O 1
ATOM 1414 N N . GLN A 1 186 ? -23.922 -9.008 7.039 1.00 93.56 186 GLN A N 1
ATOM 1415 C CA . GLN A 1 186 ? -24.597 -8.520 8.256 1.00 93.56 186 GLN A CA 1
ATOM 1416 C C . GLN A 1 186 ? -23.709 -7.913 9.349 1.00 93.56 186 GLN A C 1
ATOM 1418 O O . GLN A 1 186 ? -24.239 -7.337 10.288 1.00 93.56 186 GLN A O 1
ATOM 1423 N N . ILE A 1 187 ? -22.388 -7.927 9.195 1.00 96.00 187 ILE A N 1
ATOM 1424 C CA . ILE A 1 187 ? -21.461 -7.278 10.121 1.00 96.00 187 ILE A CA 1
ATOM 1425 C C . ILE A 1 187 ? -21.345 -5.792 9.746 1.00 96.00 187 ILE A C 1
ATOM 1427 O O . ILE A 1 187 ? -20.919 -5.495 8.619 1.00 96.00 187 ILE A O 1
ATOM 1431 N N . PRO A 1 188 ? -21.689 -4.851 10.646 1.00 97.12 188 PRO A N 1
ATOM 1432 C CA . PRO A 1 188 ? -21.396 -3.438 10.453 1.00 97.12 188 PRO A CA 1
ATOM 1433 C C . PRO A 1 188 ? -19.883 -3.219 10.432 1.00 97.12 188 PRO A C 1
ATOM 1435 O O . PRO A 1 188 ? -19.153 -3.672 11.317 1.00 97.12 188 PRO A O 1
ATOM 1438 N N . VAL A 1 189 ? -19.400 -2.514 9.416 1.00 97.69 189 VAL A N 1
ATOM 1439 C CA . VAL A 1 189 ? -17.972 -2.230 9.240 1.00 97.69 189 VAL A CA 1
ATOM 1440 C C . VAL A 1 189 ? -17.734 -0.740 9.074 1.00 97.69 189 VAL A C 1
ATOM 1442 O O . VAL A 1 189 ? -18.637 0.020 8.719 1.00 97.69 189 VAL A O 1
ATOM 1445 N N . THR A 1 190 ? -16.516 -0.310 9.372 1.00 96.00 190 THR A N 1
ATOM 1446 C CA . THR A 1 190 ? -16.116 1.102 9.383 1.00 96.00 190 THR A CA 1
ATOM 1447 C C . THR A 1 190 ? -16.080 1.716 7.983 1.00 96.00 190 THR A C 1
ATOM 1449 O O . THR A 1 190 ? -16.058 2.936 7.852 1.00 96.00 190 THR A O 1
ATOM 1452 N N . GLY A 1 191 ? -16.073 0.879 6.942 1.00 93.75 191 GLY A N 1
ATOM 1453 C CA . GLY A 1 191 ? -15.634 1.278 5.610 1.00 93.75 191 GLY A CA 1
ATOM 1454 C C . GLY A 1 191 ? -14.131 1.438 5.567 1.00 93.75 191 GLY A C 1
ATOM 1455 O O . GLY A 1 191 ? -13.457 1.238 6.578 1.00 93.75 191 GLY A O 1
ATOM 1456 N N . ARG A 1 192 ? -13.622 1.763 4.378 1.00 97.56 192 ARG A N 1
ATOM 1457 C CA . ARG A 1 192 ? -12.188 1.889 4.095 1.00 97.56 192 ARG A CA 1
ATOM 1458 C C . ARG A 1 192 ? -11.410 0.579 4.283 1.00 97.56 192 ARG A C 1
ATOM 1460 O O . ARG A 1 192 ? -11.901 -0.375 4.890 1.00 97.56 192 ARG A O 1
ATOM 1467 N N . ALA A 1 193 ? -10.203 0.504 3.739 1.00 97.56 193 ALA A N 1
ATOM 1468 C CA . ALA A 1 193 ? -9.288 -0.600 4.005 1.00 97.56 193 ALA A CA 1
ATOM 1469 C C . ALA A 1 193 ? -8.247 -0.214 5.062 1.00 97.56 193 ALA A C 1
ATOM 1471 O O . ALA A 1 193 ? -7.697 0.885 5.050 1.00 97.56 193 ALA A O 1
ATOM 1472 N N . TYR A 1 194 ? -7.959 -1.163 5.953 1.00 98.00 194 TYR A N 1
ATOM 1473 C CA . TYR A 1 194 ? -7.008 -1.036 7.061 1.00 98.00 194 TYR A CA 1
ATOM 1474 C C . TYR A 1 194 ? -5.985 -2.174 7.108 1.00 98.00 194 TYR A C 1
ATOM 1476 O O . TYR A 1 194 ? -5.096 -2.165 7.957 1.00 98.00 194 TYR A O 1
ATOM 1484 N N . SER A 1 195 ? -6.087 -3.169 6.227 1.00 97.25 195 SER A N 1
ATOM 1485 C CA . SER A 1 195 ? -5.071 -4.209 6.051 1.00 97.25 195 SER A CA 1
ATOM 1486 C C . SER A 1 195 ? -5.171 -4.816 4.653 1.00 97.25 195 SER A C 1
ATOM 1488 O O . SER A 1 195 ? -6.243 -4.797 4.039 1.00 97.25 195 SER A O 1
ATOM 1490 N N . TRP A 1 196 ? -4.064 -5.369 4.165 1.00 96.62 196 TRP A N 1
ATOM 1491 C CA . TRP A 1 196 ? -4.025 -6.234 2.992 1.00 96.62 196 TRP A CA 1
ATOM 1492 C C . TRP A 1 196 ? -3.160 -7.458 3.283 1.00 96.62 196 TRP A C 1
ATOM 1494 O O . TRP A 1 196 ? -2.291 -7.427 4.152 1.00 96.62 196 TRP A O 1
ATOM 1504 N N . MET A 1 197 ? -3.415 -8.547 2.566 1.00 94.00 197 MET A N 1
ATOM 1505 C CA . MET A 1 197 ? -2.592 -9.756 2.599 1.00 94.00 197 MET A CA 1
ATOM 1506 C C . MET A 1 197 ? -2.611 -10.437 1.240 1.00 94.00 197 MET A C 1
ATOM 1508 O O . MET A 1 197 ? -3.603 -10.342 0.514 1.00 94.00 197 MET A O 1
ATOM 1512 N N . THR A 1 198 ? -1.577 -11.223 0.938 1.00 89.38 198 THR A N 1
ATOM 1513 C CA . THR A 1 198 ? -1.591 -12.120 -0.219 1.00 89.38 198 THR A CA 1
ATOM 1514 C C . THR A 1 198 ? -2.853 -12.991 -0.213 1.00 89.38 198 THR A C 1
ATOM 1516 O O . THR A 1 198 ? -3.360 -13.420 0.835 1.00 89.38 198 THR A O 1
ATOM 1519 N N . ASN A 1 199 ? -3.392 -13.255 -1.401 1.00 85.00 199 ASN A N 1
ATOM 1520 C CA . ASN A 1 199 ? -4.598 -14.043 -1.613 1.00 85.00 199 ASN A CA 1
ATOM 1521 C C . ASN A 1 199 ? -4.350 -15.552 -1.402 1.00 85.00 199 ASN A C 1
ATOM 1523 O O . ASN A 1 199 ? -4.435 -16.334 -2.345 1.00 85.00 199 ASN A O 1
ATOM 1527 N N . SER A 1 200 ? -4.044 -15.940 -0.161 1.00 81.31 200 SER A N 1
ATOM 1528 C CA . SER A 1 200 ? -3.950 -17.325 0.315 1.00 81.31 200 SER A CA 1
ATOM 1529 C C . SER A 1 200 ? -4.795 -17.509 1.571 1.00 81.31 200 SER A C 1
ATOM 1531 O O . SER A 1 200 ? -4.584 -16.817 2.566 1.00 81.31 200 SER A O 1
ATOM 1533 N N . ASP A 1 201 ? -5.731 -18.455 1.559 1.00 75.81 201 ASP A N 1
ATOM 1534 C CA . ASP A 1 201 ? -6.736 -18.634 2.620 1.00 75.81 201 ASP A CA 1
ATOM 1535 C C . ASP A 1 201 ? -6.168 -18.934 4.014 1.00 75.81 201 ASP A C 1
ATOM 1537 O O . ASP A 1 201 ? -6.861 -18.758 5.010 1.00 75.81 201 ASP A O 1
ATOM 1541 N N . THR A 1 202 ? -4.883 -19.268 4.101 1.00 79.56 202 THR A N 1
ATOM 1542 C CA . THR A 1 202 ? -4.145 -19.429 5.359 1.00 79.56 202 THR A CA 1
ATOM 1543 C C . THR A 1 202 ? -3.818 -18.113 6.071 1.00 79.56 202 THR A C 1
ATOM 1545 O O . THR A 1 202 ? -3.480 -18.135 7.251 1.00 79.56 202 THR A O 1
ATOM 1548 N N . TYR A 1 203 ? -3.876 -16.970 5.381 1.00 78.25 203 TYR A N 1
ATOM 1549 C CA . TYR A 1 203 ? -3.545 -15.666 5.958 1.00 78.25 203 TYR A CA 1
ATOM 1550 C C . TYR A 1 203 ? -4.792 -14.913 6.422 1.00 78.25 203 TYR A C 1
ATOM 1552 O O . TYR A 1 203 ? -5.719 -14.680 5.642 1.00 78.25 203 TYR A O 1
ATOM 1560 N N . SER A 1 204 ? -4.770 -14.492 7.688 1.00 81.81 204 SER A N 1
ATOM 1561 C CA . SER A 1 204 ? -5.759 -13.609 8.299 1.00 81.81 204 SER A CA 1
ATOM 1562 C C . SER A 1 204 ? -5.052 -12.603 9.210 1.00 81.81 204 SER A C 1
ATOM 1564 O O . SER A 1 204 ? -4.208 -13.014 10.009 1.00 81.81 204 SER A O 1
ATOM 1566 N N . PRO A 1 205 ? -5.397 -11.304 9.146 1.00 84.50 205 PRO A N 1
ATOM 1567 C CA . PRO A 1 205 ? -4.873 -10.305 10.080 1.00 84.50 205 PRO A CA 1
ATOM 1568 C C . PRO A 1 205 ? -5.378 -10.495 11.522 1.00 84.50 205 PRO A C 1
ATOM 1570 O O . PRO A 1 205 ? -4.859 -9.853 12.431 1.00 84.50 205 PRO A O 1
ATOM 1573 N N . GLY A 1 206 ? -6.363 -11.376 11.748 1.00 87.44 206 GLY A N 1
ATOM 1574 C CA . GLY A 1 206 ? -6.942 -11.638 13.068 1.00 87.44 206 GLY A CA 1
ATOM 1575 C C . GLY A 1 206 ? -7.787 -10.478 13.608 1.00 87.44 206 GLY A C 1
ATOM 1576 O O . GLY A 1 206 ? -8.138 -9.549 12.883 1.00 87.44 206 GLY A O 1
ATOM 1577 N N . GLY A 1 207 ? -8.143 -10.540 14.894 1.00 90.75 207 GLY A N 1
ATOM 1578 C CA . GLY A 1 207 ? -8.853 -9.464 15.594 1.00 90.75 207 GLY A CA 1
ATOM 1579 C C . GLY A 1 207 ? -10.163 -9.029 14.922 1.00 90.75 207 GLY A C 1
ATOM 1580 O O . GLY A 1 207 ? -10.970 -9.855 14.502 1.00 90.75 207 GLY A O 1
ATOM 1581 N N . ASN A 1 208 ? -10.365 -7.713 14.821 1.00 96.00 208 ASN A N 1
ATOM 1582 C CA . ASN A 1 208 ? -11.591 -7.108 14.288 1.00 96.00 208 ASN A CA 1
ATOM 1583 C C . ASN A 1 208 ? -11.572 -6.871 12.774 1.00 96.00 208 ASN A C 1
ATOM 1585 O O . ASN A 1 208 ? -12.451 -6.187 12.245 1.00 96.00 208 ASN A O 1
ATOM 1589 N N . PHE A 1 209 ? -10.586 -7.403 12.060 1.00 96.56 209 PHE A N 1
ATOM 1590 C CA . PHE A 1 209 ? -10.529 -7.254 10.616 1.00 96.56 209 PHE A CA 1
ATOM 1591 C C . PHE A 1 209 ? -11.589 -8.116 9.926 1.00 96.56 209 PHE A C 1
ATOM 1593 O O . PHE A 1 209 ? -11.796 -9.285 10.252 1.00 96.56 209 PHE A O 1
ATOM 1600 N N . VAL A 1 210 ? -12.249 -7.536 8.928 1.00 96.75 210 VAL A N 1
ATOM 1601 C CA . VAL A 1 210 ? -13.258 -8.200 8.100 1.00 96.75 210 VAL A CA 1
ATOM 1602 C C . VAL A 1 210 ? -12.810 -8.130 6.652 1.00 96.75 210 VAL A C 1
ATOM 1604 O O . VAL A 1 210 ? -12.564 -7.046 6.122 1.00 96.75 210 VAL A O 1
ATOM 1607 N N . ARG A 1 211 ? -12.709 -9.292 6.000 1.00 96.12 211 ARG A N 1
ATOM 1608 C CA . ARG A 1 211 ? -12.363 -9.366 4.579 1.00 96.12 211 ARG A CA 1
ATOM 1609 C C . ARG A 1 211 ? -13.432 -8.659 3.752 1.00 96.12 211 ARG A C 1
ATOM 1611 O O . ARG A 1 211 ? -14.611 -8.998 3.844 1.00 96.12 211 ARG A O 1
ATOM 1618 N N . ILE A 1 212 ? -13.008 -7.739 2.892 1.00 96.94 212 ILE A N 1
ATOM 1619 C CA . ILE A 1 212 ? -13.875 -7.136 1.883 1.00 96.94 212 ILE A CA 1
ATOM 1620 C C . ILE A 1 212 ? -14.135 -8.196 0.798 1.00 96.94 212 ILE A C 1
ATOM 1622 O O . ILE A 1 212 ? -13.183 -8.804 0.303 1.00 96.94 212 ILE A O 1
ATOM 1626 N N . PRO A 1 213 ? -15.398 -8.486 0.439 1.00 95.62 213 PRO A N 1
ATOM 1627 C CA . PRO A 1 213 ? -15.697 -9.516 -0.549 1.00 95.62 213 PRO A CA 1
ATOM 1628 C C . PRO A 1 213 ? -15.296 -9.077 -1.963 1.00 95.62 213 PRO A C 1
ATOM 1630 O O . PRO A 1 213 ? -15.316 -7.891 -2.293 1.00 95.62 213 PRO A O 1
ATOM 1633 N N . ASP A 1 214 ? -15.013 -10.047 -2.832 1.00 94.94 214 ASP A N 1
ATOM 1634 C CA . ASP A 1 214 ? -14.582 -9.796 -4.216 1.00 94.94 214 ASP A CA 1
ATOM 1635 C C . ASP A 1 214 ? -15.666 -9.072 -5.033 1.00 94.94 214 ASP A C 1
ATOM 1637 O O . ASP A 1 214 ? -15.354 -8.235 -5.874 1.00 94.94 214 ASP A O 1
ATOM 1641 N N . SER A 1 215 ? -16.947 -9.281 -4.700 1.00 94.69 215 SER A N 1
ATOM 1642 C CA . SER A 1 215 ? -18.083 -8.534 -5.266 1.00 94.69 215 SER A CA 1
ATOM 1643 C C . SER A 1 215 ? -18.044 -7.026 -4.974 1.00 94.69 215 SER A C 1
ATOM 1645 O O . SER A 1 215 ? -18.819 -6.269 -5.547 1.00 94.69 215 SER A O 1
ATOM 1647 N N . LYS A 1 216 ? -17.184 -6.591 -4.046 1.00 95.19 216 LYS A N 1
ATOM 1648 C CA . LYS A 1 216 ? -16.903 -5.190 -3.702 1.00 95.19 216 LYS A CA 1
ATOM 1649 C C . LYS A 1 216 ? -15.445 -4.825 -4.010 1.00 95.19 216 LYS A C 1
ATOM 1651 O O . LYS A 1 216 ? -14.882 -3.969 -3.337 1.00 95.19 216 LYS A O 1
ATOM 1656 N N . GLN A 1 217 ? -14.823 -5.517 -4.970 1.00 94.88 217 GLN A N 1
ATOM 1657 C CA . GLN A 1 217 ? -13.419 -5.341 -5.361 1.00 94.88 217 GLN A CA 1
ATOM 1658 C C . GLN A 1 217 ? -12.425 -5.589 -4.213 1.00 94.88 217 GLN A C 1
ATOM 1660 O O . GLN A 1 217 ? -11.324 -5.051 -4.205 1.00 94.88 217 GLN A O 1
ATOM 1665 N N . GLY A 1 218 ? -12.785 -6.422 -3.231 1.00 95.56 218 GLY A N 1
ATOM 1666 C CA . GLY A 1 218 ? -11.914 -6.737 -2.095 1.00 95.56 218 GLY A CA 1
ATOM 1667 C C . GLY A 1 218 ? -10.683 -7.583 -2.438 1.00 95.56 218 GLY A C 1
ATOM 1668 O O . GLY A 1 218 ? -9.860 -7.833 -1.557 1.00 95.56 218 GLY A O 1
ATOM 1669 N N . LYS A 1 219 ? -10.545 -8.008 -3.699 1.00 96.06 219 LYS A N 1
ATOM 1670 C CA . LYS A 1 219 ? -9.379 -8.704 -4.240 1.00 96.06 219 LYS A CA 1
ATOM 1671 C C . LYS A 1 219 ? -8.851 -7.959 -5.461 1.00 96.06 219 LYS A C 1
ATOM 1673 O O . LYS A 1 219 ? -9.575 -7.833 -6.444 1.00 96.06 219 LYS A O 1
ATOM 1678 N N . LEU A 1 220 ? -7.598 -7.513 -5.390 1.00 96.44 220 LEU A N 1
ATOM 1679 C CA . LEU A 1 220 ? -6.890 -6.787 -6.453 1.00 96.44 220 LEU A CA 1
ATOM 1680 C C . LEU A 1 220 ? -5.435 -7.252 -6.475 1.00 96.44 220 LEU A C 1
ATOM 1682 O O . LEU A 1 220 ? -4.842 -7.425 -5.408 1.00 96.44 220 LEU A O 1
ATOM 1686 N N . GLY A 1 221 ? -4.869 -7.499 -7.655 1.00 94.12 221 GLY A N 1
ATOM 1687 C CA . GLY A 1 221 ? -3.447 -7.810 -7.808 1.00 94.12 221 GLY A CA 1
ATOM 1688 C C . GLY A 1 221 ? -2.961 -8.983 -6.955 1.00 94.12 221 GLY A C 1
ATOM 1689 O O . GLY A 1 221 ? -1.887 -8.929 -6.366 1.00 94.12 221 GLY A O 1
ATOM 1690 N N . GLY A 1 222 ? -3.773 -10.030 -6.801 1.00 92.50 222 GLY A N 1
ATOM 1691 C CA . GLY A 1 222 ? -3.424 -11.164 -5.937 1.00 92.50 222 GLY A CA 1
ATOM 1692 C C . GLY A 1 222 ? -3.385 -10.843 -4.435 1.00 92.50 222 GLY A C 1
ATOM 1693 O O . GLY A 1 222 ? -2.957 -11.695 -3.658 1.00 92.50 222 GLY A O 1
ATOM 1694 N N . ASN A 1 223 ? -3.871 -9.676 -4.011 1.00 96.06 223 ASN A N 1
ATOM 1695 C CA . ASN A 1 223 ? -4.073 -9.288 -2.617 1.00 96.06 223 ASN A CA 1
ATOM 1696 C C . ASN A 1 223 ? -5.554 -9.348 -2.236 1.00 96.06 223 ASN A C 1
ATOM 1698 O O . ASN A 1 223 ? -6.433 -9.217 -3.085 1.00 96.06 223 ASN A O 1
ATOM 1702 N N . ARG A 1 224 ? -5.827 -9.520 -0.943 1.00 96.06 224 ARG A N 1
ATOM 1703 C CA . ARG A 1 224 ? -7.139 -9.328 -0.315 1.00 96.06 224 ARG A CA 1
ATOM 1704 C C . ARG A 1 224 ? -7.065 -8.152 0.638 1.00 96.06 224 ARG A C 1
ATOM 1706 O O . ARG A 1 224 ? -6.110 -8.055 1.404 1.00 96.06 224 ARG A O 1
ATOM 1713 N N . PHE A 1 225 ? -8.092 -7.318 0.624 1.00 97.75 225 PHE A N 1
ATOM 1714 C CA . PHE A 1 225 ? -8.205 -6.142 1.474 1.00 97.75 225 PHE A CA 1
ATOM 1715 C C . PHE A 1 225 ? -9.207 -6.375 2.602 1.00 97.75 225 PHE A C 1
ATOM 1717 O O . PHE A 1 225 ? -10.198 -7.099 2.461 1.00 97.75 225 PHE A O 1
ATOM 1724 N N . PHE A 1 226 ? -8.933 -5.752 3.742 1.00 97.81 226 PHE A N 1
ATOM 1725 C CA . PHE A 1 226 ? -9.704 -5.913 4.964 1.00 97.81 226 PHE A CA 1
ATOM 1726 C C . PHE A 1 226 ? -10.076 -4.546 5.527 1.00 97.81 226 PHE A C 1
ATOM 1728 O O . PHE A 1 226 ? -9.248 -3.637 5.590 1.00 97.81 226 PHE A O 1
ATOM 1735 N N . THR A 1 227 ? -11.322 -4.430 5.965 1.00 98.00 227 THR A N 1
ATOM 1736 C CA . THR A 1 227 ? -11.836 -3.304 6.751 1.00 98.00 227 THR A CA 1
ATOM 1737 C C . THR A 1 227 ? -11.920 -3.709 8.227 1.00 98.00 227 THR A C 1
ATOM 1739 O O . THR A 1 227 ? -11.529 -4.823 8.582 1.00 98.00 227 THR A O 1
ATOM 1742 N N . LEU A 1 228 ? -12.422 -2.835 9.096 1.00 97.88 228 LEU A N 1
ATOM 1743 C CA . LEU A 1 228 ? -12.619 -3.118 10.516 1.00 97.88 228 LEU A CA 1
ATOM 1744 C C . LEU A 1 228 ? -14.107 -3.245 10.843 1.00 97.88 228 LEU A C 1
ATOM 1746 O O . LEU A 1 228 ? -14.951 -2.563 10.258 1.00 97.88 228 LEU A O 1
ATOM 1750 N N . ARG A 1 229 ? -14.441 -4.107 11.808 1.00 97.62 229 ARG A N 1
ATOM 1751 C CA . ARG A 1 229 ? -15.756 -4.077 12.466 1.00 97.62 229 ARG A CA 1
ATOM 1752 C C . ARG A 1 229 ? -15.951 -2.719 13.130 1.00 97.62 229 ARG A C 1
ATOM 1754 O O . ARG A 1 229 ? -15.009 -2.197 13.731 1.00 97.62 229 ARG A O 1
ATOM 1761 N N . LYS A 1 230 ? -17.166 -2.174 13.074 1.00 97.00 230 LYS A N 1
ATOM 1762 C CA . LYS A 1 230 ? -17.532 -1.105 14.010 1.00 97.00 230 LYS A CA 1
ATOM 1763 C C . LYS A 1 230 ? -17.539 -1.687 15.422 1.00 97.00 230 LYS A C 1
ATOM 1765 O O . LYS A 1 230 ? -17.956 -2.830 15.603 1.00 97.00 230 LYS A O 1
ATOM 1770 N N . LEU A 1 231 ? -17.022 -0.925 16.374 1.00 94.69 231 LEU A N 1
ATOM 1771 C CA . LEU A 1 231 ? -17.195 -1.225 17.787 1.00 94.69 231 LEU A CA 1
ATOM 1772 C C . LEU A 1 231 ? -18.479 -0.536 18.231 1.00 94.69 231 LEU A C 1
ATOM 1774 O O . LEU A 1 231 ? -18.758 0.570 17.766 1.00 94.69 231 LEU A O 1
ATOM 1778 N N . ASP A 1 232 ? -19.262 -1.216 19.058 1.00 79.81 232 ASP A N 1
ATOM 1779 C CA . ASP A 1 232 ? -20.406 -0.590 19.708 1.00 79.81 232 ASP A CA 1
ATOM 1780 C C . ASP A 1 232 ? -19.858 0.482 20.668 1.00 79.81 232 ASP A C 1
ATOM 1782 O O . ASP A 1 232 ? -18.903 0.211 21.405 1.00 79.81 232 ASP A O 1
ATOM 1786 N N . GLU A 1 233 ? -20.381 1.708 20.566 1.00 58.69 233 GLU A N 1
ATOM 1787 C CA . GLU A 1 233 ? -20.008 2.843 21.428 1.00 58.69 233 GLU A CA 1
ATOM 1788 C C . GLU A 1 233 ? -20.616 2.719 22.830 1.00 58.69 233 GLU A C 1
ATOM 1790 O O . GLU A 1 233 ? -21.792 2.295 22.935 1.00 58.69 233 GLU A O 1
#

Foldseek 3Di:
DDDDDDDDDDDDDDDPPPPPPPPPPPPPPPPDPQQDADDCQDQLSVQLLLLLQQFDDPPDPLDDDLVLSLLSSLQVLQLLQCLAPPAFPPDDSCVLQVDHDNRSLCSCAPPHCCPQPHQWHADPVRGIDGDPVSVVSVVVLSVVCRPDDRDSSSVSSVSSSVQSVVCVVPRDPDDALFQPPQDDPNFGFNTGFRGKDAQDPVDDPDDQWDWDDVVSVQRGRRMGTTTGGDDDD

Radius of gyration: 30.7 Å; chains: 1; bounding box: 52×43×134 Å

Secondary structure (DSSP, 8-state):
-------------------------------PPP--PPPTTSHHHHHHHHHHHTS--TTSTT---HHHHHHHHHHHHHHHHHHHH-PPTT--HHHHHSS--S-HHHHHHTTGGGSSSTTEEE-TTS-EEE-HHHHHHHHHHHHHHTSSS--HHHHHHHHHHHHHHHHHHH---SPPTTTT--EETTEEB--S--EEEES-TT----TTEEEPPGGGT-EETTEEEEEEBPPP-

Sequence (233 aa):
MIGAKFGKTSTIRFGLFLSSLLLGFTFVSPLHAEVKLKPSTTSSGYLALLLVNESPFPGESGWVSETDTKDTMLSILWVCDNRISNIPSGYRQSQVAATTTNNIIDVITVGGEKGQCDGFYRDANGTPRTVPRIQKRVDYLTKIANQGSPGKFARLLNYAQGLANAYNSGGITQAELFARVTQIQQIPVTGRAYSWMTNSDTYSPGGNFVRIPDSKQGKLGGNRFFTLRKLDE

Organism: NCBI:txid388746

pLDDT: mean 87.84, std 17.75, range [36.59, 98.62]

=== Feature glossary ===
Key to the feature types in this record:

pLDDT. pLDDT is the predicted lDDT-Cα score: AlphaFold's confidence that the local environment of each residue (all inter-atomic distances within 15 Å) is correctly placed. It is a per-residue number between 0 and 100, with higher meaning more reliable.

Radius of gyration, Cα contacts, bounding box. The geometric summary reports three shape descriptors. Rg (radius of gyration) measures how spread out the Cα atoms are about their centre of mass; compact globular proteins have small Rg, elongated or unfolded ones large. Cα contacts (<8 Å, |i−j|>4) count long-range residue pairs in spatial proximity — high for tightly packed folds, near zero for rods or random coil. The bounding-box extents give the protein's footprint along x, y, z in Å.

Backbone torsions (φ/ψ). Backbone dihedral angles. Every residue except chain termini has a φ (preceding-C → N → Cα → C) and a ψ (N → Cα → C → next-N). They are reported in degrees following the IUPAC sign convention. Secondary structure is essentially a statement about which (φ, ψ) basin each residue occupies.

Contact-map, Ramachandran, and PAE plots. Plot images: a contact map (which residues are close in 3D, as an N×N binary image), a Ramachandran scatter (backbone torsion angles, revealing secondary-structure composition at a glance), and — for AlphaFold structures — a PAE heatmap (pairwise prediction confidence).

Predicted aligned error. Predicted Aligned Error (PAE) is an AlphaFold confidence matrix: entry (i, j) is the expected error in the position of residue j, in ångströms, when the prediction is superimposed on the true structure at residue i. Low PAE within a block of residues means that block is internally rigid and well-predicted; high PAE between two blocks means their relative placement is uncertain even if each block individually is confident.

Secondary structure (3-state, P-SEA). Three-state secondary structure (P-SEA) collapses the eight DSSP classes into helix (a), strand (b), and coil (c). P-SEA assigns these from Cα geometry alone — distances and angles — without requiring backbone oxygens, so it works on any Cα trace.

Solvent-accessible surface area. Solvent-accessible surface area (SASA) is the area in Å² traced out by the centre of a 1.4 Å probe sphere (a water molecule) rolled over the protein's van der Waals surface (Shrake–Rupley / Lee–Richards construction). Buried residues have near-zero SASA; fully exposed residues can exceed 200 Å². The total SASA scales roughly with the number of surface residues.

Foldseek 3Di. The Foldseek 3Di string encodes local tertiary geometry as a 20-letter alphabet — one character per residue — derived from the relative positions of nearby Cα atoms. Unlike the amino-acid sequence, 3Di is a direct function of the 3D structure, so two proteins with the same fold have similar 3Di strings even at low sequence identity.

B-factor. For experimental (PDB) structures, the B-factor (temperature factor) quantifies the positional spread of each atom in the crystal — a combination of thermal vibration and static disorder — in units of Å². High B-factors mark flexible loops or poorly resolved regions; low B-factors mark the rigid, well-ordered core.

mmCIF coordinates. The mmCIF block holds the 3D Cartesian coordinates of each backbone atom (N, Cα, C, O) in ångströms. mmCIF is the PDB's canonical archive format — a tagged-loop text representation of the atomic model.

InterPro / GO / CATH / organism. Functional annotations link the protein to curated databases. InterPro entries identify conserved domains and families by matching the sequence against member-database signatures (Pfam, PROSITE, CDD, …). Gene Ontology (GO) terms describe molecular function, biological process, and cellular component in a controlled vocabulary. CATH places the structure in a hierarchical fold classification (Class/Architecture/Topology/Homologous-superfamily). The organism is the source species.

Rendered structure images. Structure images are PyMOL renders from six orthogonal camera directions. Cartoon representation draws helices as coils and strands as arrows; sticks shows the backbone as bonds; surface shows the solvent-excluded envelope. Rainbow coloring maps sequence position to hue (blue→red, N→C); chain coloring assigns a distinct color per polypeptide.

Sequence. This is the polypeptide sequence — one letter per residue, N-terminus first. Length ranges from a few dozen residues for small domains to over a thousand for large multi-domain proteins.

Secondary structure (8-state, DSSP). The SS8 string is DSSP's per-residue secondary-structure call. α-helix (H) means an i→i+4 H-bond ladder; β-strand (E) means the residue participates in a β-sheet; 3₁₀ (G) and π (I) are tighter and wider helices; T/S are turns/bends; '-' is loop.

Nearest PDB structures. Structural nearest neighbors (via Foldseek easy-search vs the PDB). Reported per hit: target PDB id, E-value, and alignment TM-score. A TM-score above ~0.5 is the conventional threshold for 'same fold'.